Protein AF-A0A1Q3CY26-F1 (afdb_monomer)

pLDDT: mean 83.2, std 15.28, range [34.09, 98.62]

Solvent-accessible surface area (backbone atoms only — not comparable to full-atom values): 11081 Å² total; per-residue (Å²): 113,66,75,59,50,56,53,48,54,54,47,35,72,73,72,44,76,84,86,76,53,67,72,55,52,55,49,49,51,54,51,51,53,48,52,52,51,51,51,51,53,52,49,53,48,53,54,52,50,53,55,50,51,52,51,52,53,51,52,53,51,51,52,50,53,51,50,54,51,51,52,51,51,51,52,52,51,52,52,51,51,51,52,52,51,51,52,53,55,53,59,74,65,53,73,84,61,88,67,80,71,82,68,78,72,77,58,71,63,41,76,60,65,77,40,61,67,61,51,53,51,40,53,50,40,45,52,51,38,36,68,77,67,69,60,54,70,88,48,48,47,64,58,50,42,70,38,29,77,46,36,61,76,58,36,46,48,66,73,46,94,80,84,73,97,61,87,79,58,78,42,53,68,54,46,53,49,51,51,44,50,71,39,65,59,85,85,79,130

Secondary structure (DSSP, 8-state):
-HHHHHHHHHHHHHH-S---SHHHHHHHHHHHHHHHHHHHHHHHHHHHHHHHHHHHHHHHHHHHHHHHHHHHHHHHHHHHHHHHHHHHHHHHTS--------PPPPPPPP---S-HHHHHHHHHHHHHHHHHHT--HHHHHHHHHHT-TT-HHHHHHHH-SSSSSS----SHHHHHHHHHHHHT-----

Radius of gyration: 51.62 Å; Cα contacts (8 Å, |Δi|>4): 87; chains: 1; bounding box: 89×53×14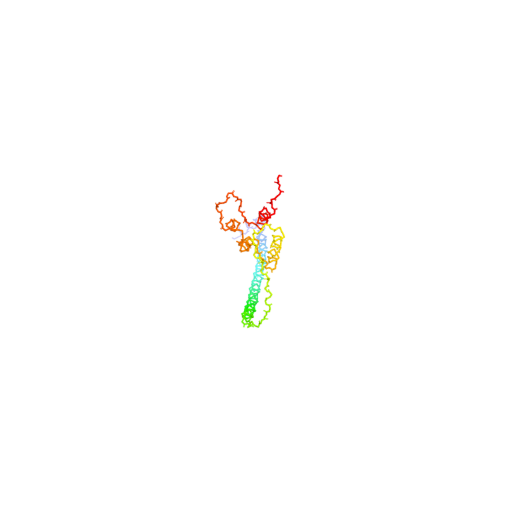5 Å

Nearest PDB structures (foldseek):
  7lgc-assembly2_B  TM=4.647E-01  e=3.992E+00  Homo sapiens
  6xns-assembly2_F  TM=1.842E-01  e=4.242E+00  synthetic construct
  6xns-assembly2_E  TM=2.037E-01  e=6.116E+00  synthetic construct

Sequence (189 aa):
MDAIRERLQRLEGLVGEPQTEEPVESLMVHVNDLVAGVTVIQHCHNELMGKSEERFKQLVADLILINDALRKNIKANEEDISVLKKALHSSSSRTEGPSSKFKVPEPKPFSGKRDAKELENFLWDVESYFKATHVPDTEKVSITSIYLPGVTKLRTRVQDDANSGRPRIETWEVLVKELKDQFLLNNTS

Organism: Cephalotus follicularis (NCBI:txid3775)

Mean predicted aligned error: 17.66 Å

Foldseek 3Di:
DVVVVVVVVVVCVVVPNPPPPVVVVVVVVVVVVVVVVVVVVVVVVVVVVVVVVVVVVVVVVVVVVVVVVVVVVVVVVVVVVVVVVVVVVVVVVPDDPPPVPVDLDQAAAQQLALDPVSLVSRLVSLVVSCVVVVDDFQCSLVVVLVSHPNCVPSNCLQVPPDDDPDDGPRGPVSVSVVSCCSRVDDDDD

Structure (mmCIF, N/CA/C/O backbone):
data_AF-A0A1Q3CY26-F1
#
_entry.id   AF-A0A1Q3CY26-F1
#
loop_
_atom_site.group_PDB
_atom_site.id
_atom_site.type_symbol
_atom_site.label_atom_id
_atom_site.label_alt_id
_atom_site.label_comp_id
_atom_site.label_asym_id
_atom_site.label_entity_id
_atom_site.label_seq_id
_atom_site.pdbx_PDB_ins_code
_atom_site.Cartn_x
_atom_site.Cartn_y
_atom_site.Cartn_z
_atom_site.occupancy
_atom_site.B_iso_or_equiv
_atom_site.auth_seq_id
_atom_site.auth_comp_id
_atom_site.auth_asym_id
_atom_site.auth_atom_id
_atom_site.pdbx_PDB_model_num
ATOM 1 N N . MET A 1 1 ? 53.229 12.035 -86.476 1.00 61.34 1 MET A N 1
ATOM 2 C CA . MET A 1 1 ? 53.282 11.251 -85.221 1.00 61.34 1 MET A CA 1
ATOM 3 C C . MET A 1 1 ? 54.642 11.395 -84.541 1.00 61.34 1 MET A C 1
ATOM 5 O O . MET A 1 1 ? 54.662 11.634 -83.341 1.00 61.34 1 MET A O 1
ATOM 9 N N . ASP A 1 2 ? 55.754 11.378 -85.285 1.00 77.31 2 ASP A N 1
ATOM 10 C CA . ASP A 1 2 ? 57.113 11.429 -84.703 1.00 77.31 2 ASP A CA 1
ATOM 11 C C . ASP A 1 2 ? 57.462 12.748 -84.003 1.00 77.31 2 ASP A C 1
ATOM 13 O O . ASP A 1 2 ? 57.954 12.734 -82.881 1.00 77.31 2 ASP A O 1
ATOM 17 N N . ALA A 1 3 ? 57.086 13.892 -84.582 1.00 81.19 3 ALA A N 1
ATOM 18 C CA . ALA A 1 3 ? 57.322 15.201 -83.959 1.00 81.19 3 ALA A CA 1
ATOM 19 C C . ALA A 1 3 ? 56.560 15.401 -82.633 1.00 81.19 3 ALA A C 1
ATOM 21 O O . ALA A 1 3 ? 56.969 16.190 -81.786 1.00 81.19 3 ALA A O 1
ATOM 22 N N . ILE A 1 4 ? 55.437 14.700 -82.443 1.00 81.38 4 ILE A N 1
ATOM 23 C CA . ILE A 1 4 ? 54.677 14.743 -81.186 1.00 81.38 4 ILE A CA 1
ATOM 24 C C . ILE A 1 4 ? 55.364 13.861 -80.139 1.00 81.38 4 ILE A C 1
ATOM 26 O O . ILE A 1 4 ? 55.488 14.274 -78.990 1.00 81.38 4 ILE A O 1
ATOM 30 N N . ARG A 1 5 ? 55.881 12.696 -80.548 1.00 83.88 5 ARG A N 1
ATOM 31 C CA . ARG A 1 5 ? 56.630 11.777 -79.682 1.00 83.88 5 ARG A CA 1
ATOM 32 C C . ARG A 1 5 ? 57.933 12.395 -79.170 1.00 83.88 5 ARG A C 1
ATOM 34 O O . ARG A 1 5 ? 58.193 12.331 -77.976 1.00 83.88 5 ARG A O 1
ATOM 41 N N . GLU A 1 6 ? 58.700 13.053 -80.037 1.00 88.06 6 GLU A N 1
ATOM 42 C CA . GLU A 1 6 ? 59.932 13.755 -79.637 1.00 88.06 6 GLU A CA 1
ATOM 43 C C . GLU A 1 6 ? 59.663 14.887 -78.641 1.00 88.06 6 GLU A C 1
ATOM 45 O O . GLU A 1 6 ? 60.417 15.091 -77.687 1.00 88.06 6 GLU A O 1
ATOM 50 N N . ARG A 1 7 ? 58.576 15.639 -78.854 1.00 85.44 7 ARG A N 1
ATOM 51 C CA . ARG A 1 7 ? 58.185 16.719 -77.943 1.00 85.44 7 ARG A CA 1
ATOM 52 C C . ARG A 1 7 ? 57.739 16.182 -76.585 1.00 85.44 7 ARG A C 1
ATOM 54 O O . ARG A 1 7 ? 58.059 16.812 -75.583 1.00 85.44 7 ARG A O 1
ATOM 61 N N . LEU A 1 8 ? 57.059 15.035 -76.557 1.00 80.38 8 LEU A N 1
ATOM 62 C CA . LEU A 1 8 ? 56.689 14.327 -75.328 1.00 80.38 8 LEU A CA 1
ATOM 63 C C . LEU A 1 8 ? 57.923 13.841 -74.562 1.00 80.38 8 LEU A C 1
ATOM 65 O O . LEU A 1 8 ? 58.078 14.207 -73.406 1.00 80.38 8 LEU A O 1
ATOM 69 N N . GLN A 1 9 ? 58.865 13.167 -75.223 1.00 82.81 9 GLN A N 1
ATOM 70 C CA . GLN A 1 9 ? 60.099 12.695 -74.581 1.00 82.81 9 GLN A CA 1
ATOM 71 C C . GLN A 1 9 ? 60.965 13.831 -74.016 1.00 82.81 9 GLN A C 1
ATOM 73 O O . GLN A 1 9 ? 61.560 13.695 -72.950 1.00 82.81 9 GLN A O 1
ATOM 78 N 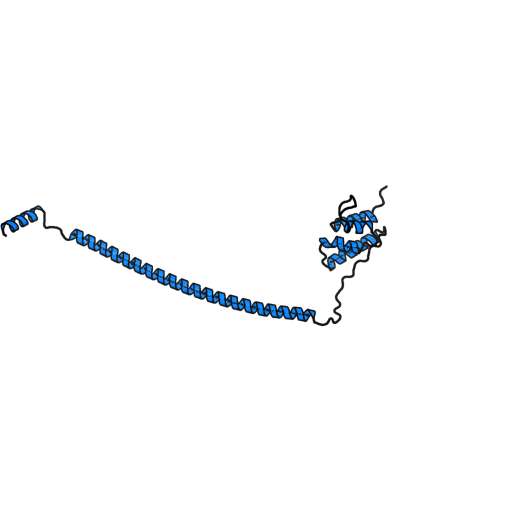N . ARG A 1 10 ? 61.039 14.977 -74.710 1.00 84.44 10 ARG A N 1
ATOM 79 C CA . ARG A 1 10 ? 61.740 16.163 -74.186 1.00 84.44 10 ARG A CA 1
ATOM 80 C C . ARG A 1 10 ? 61.043 16.762 -72.970 1.00 84.44 10 ARG A C 1
ATOM 82 O O . ARG A 1 10 ? 61.726 17.247 -72.074 1.00 84.44 10 ARG A O 1
ATOM 89 N N . LEU A 1 11 ? 59.711 16.758 -72.956 1.00 79.00 11 LEU A N 1
ATOM 90 C CA . LEU A 1 11 ? 58.933 17.225 -71.811 1.00 79.00 11 LEU A CA 1
ATOM 91 C C . LEU A 1 11 ? 59.086 16.278 -70.616 1.00 79.00 11 LEU A C 1
ATOM 93 O O . LEU A 1 11 ? 59.353 16.755 -69.519 1.00 79.00 11 LEU A O 1
ATOM 97 N N . GLU A 1 12 ? 59.016 14.967 -70.831 1.00 81.19 12 GLU A N 1
ATOM 98 C CA . GLU A 1 12 ? 59.221 13.938 -69.800 1.00 81.19 12 GLU A CA 1
ATOM 99 C C . GLU A 1 12 ? 60.647 13.985 -69.222 1.00 81.19 12 GLU A C 1
ATOM 101 O O . GLU A 1 12 ? 60.828 13.884 -68.014 1.00 81.19 12 GLU A O 1
ATOM 106 N N . GLY A 1 13 ? 61.669 14.250 -70.045 1.00 80.38 13 GLY A N 1
ATOM 107 C CA . GLY A 1 13 ? 63.045 14.437 -69.568 1.00 80.38 13 GLY A CA 1
ATOM 108 C C . GLY A 1 13 ? 63.283 15.724 -68.760 1.00 80.38 13 GLY A C 1
ATOM 109 O O . GLY A 1 13 ? 64.231 15.780 -67.981 1.00 80.38 13 GLY A O 1
ATOM 110 N N . LEU A 1 14 ? 62.448 16.757 -68.939 1.00 76.44 14 LEU A N 1
ATOM 111 C CA . LEU A 1 14 ? 62.533 18.037 -68.215 1.00 76.44 14 LEU A CA 1
ATOM 112 C C . LEU A 1 14 ? 61.695 18.055 -66.931 1.00 76.44 14 LEU A C 1
ATOM 114 O O . LEU A 1 14 ? 62.088 18.690 -65.956 1.00 76.44 14 LEU A O 1
ATOM 118 N N . VAL A 1 15 ? 60.529 17.409 -66.957 1.00 74.88 15 VAL A N 1
ATOM 119 C CA . VAL A 1 15 ? 59.532 17.432 -65.873 1.00 74.88 15 VAL A CA 1
ATOM 120 C C . VAL A 1 15 ? 59.617 16.176 -64.994 1.00 74.88 15 VAL A C 1
ATOM 122 O O . VAL A 1 15 ? 59.114 16.183 -63.873 1.00 74.88 15 VAL A O 1
ATOM 125 N N . GLY A 1 16 ? 60.312 15.133 -65.456 1.00 69.69 16 GLY A N 1
ATOM 126 C CA . GLY A 1 16 ? 60.243 13.792 -64.880 1.00 69.69 16 GLY A CA 1
ATOM 127 C C . GLY A 1 16 ? 59.023 13.032 -65.402 1.00 69.69 16 GLY A C 1
ATOM 128 O O . GLY A 1 16 ? 58.087 13.632 -65.941 1.00 69.69 16 GLY A O 1
ATOM 129 N N . GLU A 1 17 ? 59.028 11.702 -65.263 1.00 71.44 17 GLU A N 1
ATOM 130 C CA . GLU A 1 17 ? 57.830 10.912 -65.557 1.00 71.44 17 GLU A CA 1
ATOM 131 C C . GLU A 1 17 ? 56.663 11.388 -64.673 1.00 71.44 17 GLU A C 1
ATOM 133 O O . GLU A 1 17 ? 56.866 11.709 -63.496 1.00 71.44 17 GLU A O 1
ATOM 138 N N . PRO A 1 18 ? 55.442 11.482 -65.223 1.00 64.62 18 PRO A N 1
ATOM 139 C CA . PRO A 1 18 ? 54.295 11.968 -64.475 1.00 64.62 18 PRO A CA 1
ATOM 140 C C . PRO A 1 18 ? 53.988 11.033 -63.293 1.00 64.62 18 PRO A C 1
ATOM 142 O O . PRO A 1 18 ? 53.468 9.933 -63.476 1.00 64.62 18 PRO A O 1
ATOM 145 N N . GLN A 1 19 ? 54.273 11.501 -62.073 1.00 64.94 19 GLN A N 1
ATOM 146 C CA . GLN A 1 19 ? 53.918 10.829 -60.819 1.00 64.94 19 GLN A CA 1
ATOM 147 C C . GLN A 1 19 ? 52.396 10.857 -60.647 1.00 64.94 19 GLN A C 1
ATOM 149 O O . GLN A 1 19 ? 51.825 11.816 -60.128 1.00 64.94 19 GLN A O 1
ATOM 154 N N . THR A 1 20 ? 51.720 9.837 -61.165 1.00 59.66 20 THR A N 1
ATOM 155 C CA . THR A 1 20 ? 50.252 9.775 -61.219 1.00 59.66 20 THR A CA 1
ATOM 156 C C . THR A 1 20 ? 49.639 8.897 -60.128 1.00 59.66 20 THR A C 1
ATOM 158 O O . THR A 1 20 ? 48.431 8.978 -59.913 1.00 59.66 20 THR A O 1
ATOM 161 N N . GLU A 1 21 ? 50.444 8.123 -59.392 1.00 60.69 21 GLU A N 1
ATOM 162 C CA . GLU A 1 21 ? 49.944 7.083 -58.478 1.00 60.69 21 GLU A CA 1
ATOM 163 C C . GLU A 1 21 ? 50.027 7.456 -56.981 1.00 60.69 21 GLU A C 1
ATOM 165 O O . GLU A 1 21 ? 49.095 7.165 -56.236 1.00 60.69 21 GLU A O 1
ATOM 170 N N . GLU A 1 22 ? 51.042 8.204 -56.530 1.00 65.94 22 GLU A N 1
ATOM 171 C CA . GLU A 1 22 ? 51.294 8.469 -55.093 1.00 65.94 22 GLU A CA 1
ATOM 172 C C . GLU A 1 22 ? 50.128 9.160 -54.332 1.00 65.94 22 GLU A C 1
ATOM 174 O O . GLU A 1 22 ? 49.740 8.709 -53.247 1.00 65.94 22 GLU A O 1
ATOM 179 N N . PRO A 1 23 ? 49.499 10.231 -54.866 1.00 73.69 23 PRO A N 1
ATOM 180 C CA . PRO A 1 23 ? 48.373 10.890 -54.194 1.00 73.69 23 PRO A CA 1
ATOM 181 C C . PRO A 1 23 ? 47.100 10.033 -54.189 1.00 73.69 23 PRO A C 1
ATOM 183 O O . PRO A 1 23 ? 46.269 10.151 -53.286 1.00 73.69 23 PRO A O 1
ATOM 186 N N . VAL A 1 24 ? 46.942 9.175 -55.201 1.00 77.75 24 VAL A N 1
ATOM 187 C CA . VAL A 1 24 ? 45.794 8.272 -55.344 1.00 77.75 24 VAL A CA 1
ATOM 188 C C . VAL A 1 24 ? 45.921 7.110 -54.364 1.00 77.75 24 VAL A C 1
ATOM 190 O O . VAL A 1 24 ? 44.946 6.778 -53.691 1.00 77.75 24 VAL A O 1
ATOM 193 N N . GLU A 1 25 ? 47.122 6.552 -54.208 1.00 81.44 25 GLU A N 1
ATOM 194 C CA . GLU A 1 25 ? 47.427 5.530 -53.204 1.00 81.44 25 GLU A CA 1
ATOM 195 C C . GLU A 1 25 ? 47.208 6.054 -51.780 1.00 81.44 25 GLU A C 1
ATOM 197 O O . GLU A 1 25 ? 46.533 5.405 -50.978 1.00 81.44 25 GLU A O 1
ATOM 202 N N . SER A 1 26 ? 47.685 7.266 -51.473 1.00 85.00 26 SER A N 1
ATOM 203 C CA . SER A 1 26 ? 47.456 7.902 -50.168 1.00 85.00 26 SER A CA 1
ATOM 204 C C . SER A 1 26 ? 45.966 8.118 -49.878 1.00 85.00 26 SER A C 1
ATOM 206 O O . SER A 1 26 ? 45.495 7.853 -48.769 1.00 85.00 26 SER A O 1
ATOM 208 N N . LEU A 1 27 ? 45.187 8.559 -50.870 1.00 90.75 27 LEU A N 1
ATOM 209 C CA . LEU A 1 27 ? 43.738 8.698 -50.726 1.00 90.75 27 LEU A CA 1
ATOM 210 C C . LEU A 1 27 ? 43.058 7.340 -50.511 1.00 90.75 27 LEU A C 1
ATOM 212 O O . LEU A 1 27 ? 42.152 7.230 -49.686 1.00 90.75 27 LEU A O 1
ATOM 216 N N . MET A 1 28 ? 43.505 6.302 -51.218 1.00 90.62 28 MET A N 1
ATOM 217 C CA . MET A 1 28 ? 42.970 4.949 -51.089 1.00 90.62 28 MET A CA 1
ATOM 218 C C . MET A 1 28 ? 43.190 4.385 -49.681 1.00 90.62 28 MET A C 1
ATOM 220 O O . MET A 1 28 ? 42.273 3.785 -49.121 1.00 90.62 28 MET A O 1
ATOM 224 N N . VAL A 1 29 ? 44.356 4.635 -49.074 1.00 91.88 29 VAL A N 1
ATOM 225 C CA . VAL A 1 29 ? 44.633 4.275 -47.672 1.00 91.88 29 VAL A CA 1
ATOM 226 C C . VAL A 1 29 ? 43.650 4.970 -46.726 1.00 91.88 29 VAL A C 1
ATOM 228 O O . VAL A 1 29 ? 42.987 4.291 -45.946 1.00 9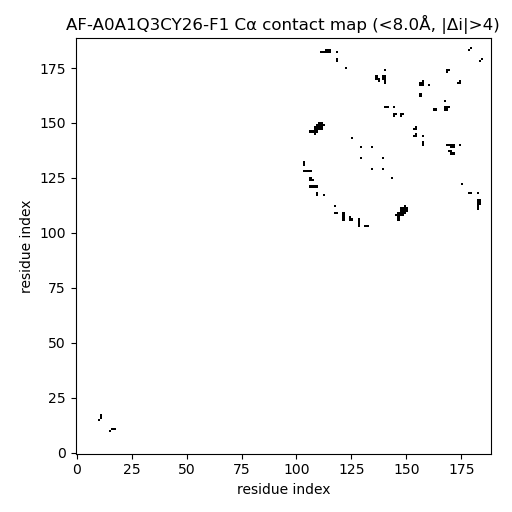1.88 29 VAL A O 1
ATOM 231 N N . HIS A 1 30 ? 43.456 6.287 -46.854 1.00 93.00 30 HIS A N 1
ATOM 232 C CA . HIS A 1 30 ? 42.504 7.019 -46.007 1.00 93.00 30 HIS A CA 1
ATOM 233 C C . HIS A 1 30 ? 41.054 6.538 -46.171 1.00 93.00 30 HIS A C 1
ATOM 235 O O . HIS A 1 30 ? 40.306 6.473 -45.195 1.00 93.00 30 HIS A O 1
ATOM 241 N N . VAL A 1 31 ? 40.636 6.197 -47.394 1.00 94.94 31 VAL A N 1
ATOM 242 C CA . VAL A 1 31 ? 39.301 5.635 -47.650 1.00 94.94 31 VAL A CA 1
ATOM 243 C C . VAL A 1 31 ? 39.157 4.265 -46.990 1.00 94.94 31 VAL A C 1
ATOM 245 O O . VAL A 1 31 ? 38.133 4.005 -46.362 1.00 94.94 31 VAL A O 1
ATOM 248 N N . ASN A 1 32 ? 40.176 3.409 -47.079 1.00 95.38 32 ASN A N 1
ATOM 249 C CA . ASN A 1 32 ? 40.168 2.103 -46.422 1.00 95.38 32 ASN A CA 1
ATOM 250 C C . ASN A 1 32 ? 40.108 2.237 -44.893 1.00 95.38 32 ASN A C 1
ATOM 252 O O . ASN A 1 32 ? 39.311 1.544 -44.257 1.00 95.38 32 ASN A O 1
ATOM 256 N N . ASP A 1 33 ? 40.867 3.168 -44.313 1.00 96.06 33 ASP A N 1
ATOM 257 C CA . ASP A 1 33 ? 40.827 3.467 -42.878 1.00 96.06 33 ASP A CA 1
ATOM 258 C C . ASP A 1 33 ? 39.448 3.983 -42.447 1.00 96.06 33 ASP A C 1
ATOM 260 O O . ASP A 1 33 ? 38.908 3.561 -41.420 1.00 96.06 33 ASP A O 1
ATOM 264 N N . LEU A 1 34 ? 38.826 4.847 -43.256 1.00 97.50 34 LEU A N 1
ATOM 265 C CA . LEU A 1 34 ? 37.470 5.332 -43.007 1.00 97.50 34 LEU A CA 1
ATOM 266 C C . LEU A 1 34 ? 36.446 4.191 -43.062 1.00 97.50 34 LEU A C 1
ATOM 268 O O . LEU A 1 34 ? 35.588 4.096 -42.184 1.00 97.50 34 LEU A O 1
ATOM 272 N N . VAL A 1 35 ? 36.540 3.305 -44.056 1.00 97.38 35 VAL A N 1
ATOM 273 C CA . VAL A 1 35 ? 35.669 2.124 -44.183 1.00 97.38 35 VAL A CA 1
ATOM 274 C C . VAL A 1 35 ? 35.839 1.193 -42.981 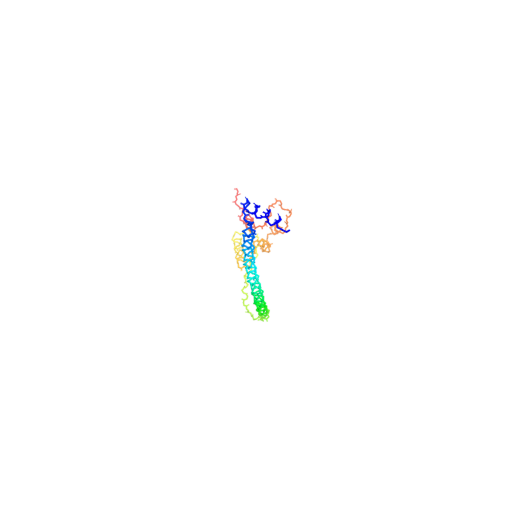1.00 97.38 35 VAL A C 1
ATOM 276 O O . VAL A 1 35 ? 34.843 0.719 -42.425 1.00 97.38 35 VAL A O 1
ATOM 279 N N . ALA A 1 36 ? 37.075 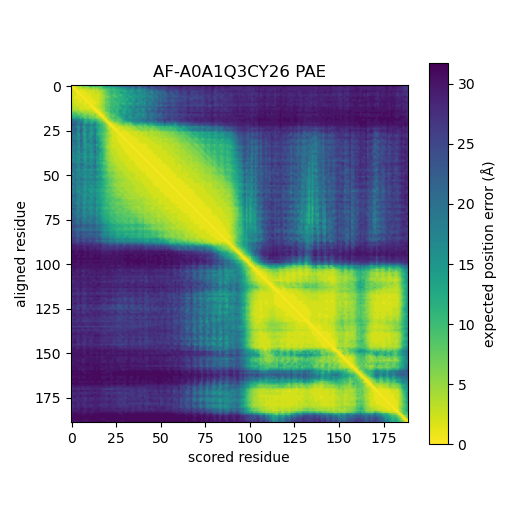0.970 -42.530 1.00 97.31 36 ALA A N 1
ATOM 280 C CA . ALA A 1 36 ? 37.354 0.190 -41.330 1.00 97.31 36 ALA A CA 1
ATOM 281 C C . ALA A 1 36 ? 36.726 0.842 -40.086 1.00 97.31 36 ALA A C 1
ATOM 283 O O . ALA A 1 36 ? 36.023 0.172 -39.326 1.00 97.31 36 ALA A O 1
ATOM 284 N N . GLY A 1 37 ? 36.890 2.159 -39.921 1.00 97.56 37 GLY A N 1
ATOM 285 C CA . GLY A 1 37 ? 36.287 2.923 -38.828 1.00 97.56 37 GLY A CA 1
ATOM 286 C C . GLY A 1 37 ? 34.758 2.845 -38.813 1.00 97.56 37 GLY A C 1
ATOM 287 O O . GLY A 1 37 ? 34.164 2.542 -37.777 1.00 97.56 37 GLY A O 1
ATOM 288 N N . VAL A 1 38 ? 34.109 3.039 -39.965 1.00 98.00 38 VAL A N 1
ATOM 289 C CA . VAL A 1 38 ? 32.646 2.914 -40.108 1.00 98.00 38 VAL A CA 1
ATOM 290 C C . VAL A 1 38 ? 32.177 1.496 -39.781 1.00 98.00 38 VAL A C 1
ATOM 292 O O . VAL A 1 38 ? 31.160 1.330 -39.110 1.00 98.00 38 VAL A O 1
ATOM 295 N N . THR A 1 39 ? 32.932 0.472 -40.183 1.00 97.69 39 THR A N 1
ATOM 296 C CA . THR A 1 39 ? 32.606 -0.930 -39.880 1.00 97.69 39 THR A CA 1
ATOM 297 C C . THR A 1 39 ? 32.636 -1.203 -38.374 1.00 97.69 39 THR A C 1
ATOM 299 O O . THR A 1 39 ? 31.723 -1.840 -37.844 1.00 97.69 39 THR A O 1
ATOM 302 N N . VAL A 1 40 ? 33.638 -0.675 -37.662 1.00 98.12 40 VAL A N 1
ATOM 303 C CA . VAL A 1 40 ? 33.725 -0.785 -36.195 1.00 98.12 40 VAL A CA 1
ATOM 304 C C . VAL A 1 40 ? 32.566 -0.053 -35.522 1.00 98.12 40 VAL A C 1
ATOM 306 O O . VAL A 1 40 ? 31.910 -0.625 -34.652 1.00 98.12 40 VAL A O 1
ATOM 309 N N . ILE A 1 41 ? 32.260 1.176 -35.950 1.00 97.94 41 ILE A N 1
ATOM 310 C CA . ILE A 1 41 ? 31.135 1.952 -35.406 1.00 97.94 41 ILE A CA 1
ATOM 311 C C . ILE A 1 41 ? 29.815 1.205 -35.615 1.00 97.94 41 ILE A C 1
ATOM 313 O O . ILE A 1 41 ? 29.020 1.097 -34.681 1.00 97.94 41 ILE A O 1
ATOM 317 N N . GLN A 1 42 ? 29.595 0.646 -36.806 1.00 98.25 42 GLN A N 1
ATOM 318 C CA . GLN A 1 42 ? 28.396 -0.129 -37.111 1.00 98.25 42 GLN A CA 1
ATOM 319 C C . GLN A 1 42 ? 28.282 -1.371 -36.216 1.00 98.25 42 GLN A C 1
ATOM 321 O O . GLN A 1 42 ? 27.193 -1.683 -35.731 1.00 98.25 42 GLN A O 1
ATOM 326 N N . HIS A 1 43 ? 29.396 -2.062 -35.963 1.00 98.19 43 HIS A N 1
ATOM 327 C CA . HIS A 1 43 ? 29.427 -3.210 -35.061 1.00 98.19 43 HIS A CA 1
ATOM 328 C C . HIS A 1 43 ? 29.097 -2.810 -33.616 1.00 98.19 43 HIS A C 1
ATOM 330 O O . HIS A 1 43 ? 28.191 -3.390 -33.018 1.00 98.19 43 HIS A O 1
ATOM 336 N N . CYS A 1 44 ? 29.757 -1.774 -33.087 1.00 98.12 44 CYS A N 1
ATOM 337 C CA . CYS A 1 44 ? 29.480 -1.232 -31.754 1.00 98.12 44 CYS A CA 1
ATOM 338 C C . CYS A 1 44 ? 28.018 -0.792 -31.606 1.00 98.12 44 CYS A C 1
ATOM 340 O O . CYS A 1 44 ? 27.397 -1.050 -30.575 1.00 98.12 44 CYS A O 1
ATOM 342 N N . HIS A 1 45 ? 27.455 -0.145 -32.630 1.00 97.81 45 HIS A N 1
ATOM 343 C CA . HIS A 1 45 ? 26.056 0.270 -32.639 1.00 97.81 45 HIS A CA 1
ATOM 344 C C . HIS A 1 45 ? 25.117 -0.936 -32.545 1.00 97.81 45 HIS A C 1
ATOM 346 O O . HIS A 1 45 ? 24.238 -0.961 -31.686 1.00 97.81 45 HIS A O 1
ATOM 352 N N . ASN A 1 46 ? 25.333 -1.960 -33.373 1.00 98.19 46 ASN A N 1
ATOM 353 C CA . ASN A 1 46 ? 24.515 -3.170 -33.357 1.00 98.19 46 ASN A CA 1
ATOM 354 C C . ASN A 1 46 ? 24.609 -3.903 -32.009 1.00 98.19 46 ASN A C 1
ATOM 356 O O . ASN A 1 46 ? 23.592 -4.348 -31.477 1.00 98.19 46 ASN A O 1
ATOM 360 N N . GLU A 1 47 ? 25.808 -3.995 -31.429 1.00 98.31 47 GLU A N 1
ATOM 361 C CA . GLU A 1 47 ? 26.016 -4.612 -30.117 1.00 98.31 47 GLU A CA 1
ATOM 362 C C . GLU A 1 47 ? 25.306 -3.829 -29.000 1.00 98.31 47 GLU A C 1
ATOM 364 O O . GLU A 1 47 ? 24.635 -4.425 -28.152 1.00 98.31 47 GLU A O 1
ATOM 369 N N . LEU A 1 48 ? 25.414 -2.495 -29.004 1.00 98.19 48 LEU A N 1
ATOM 370 C CA . LEU A 1 48 ? 24.725 -1.629 -28.047 1.00 98.19 48 LEU A CA 1
ATOM 371 C C . LEU A 1 48 ? 23.207 -1.785 -28.157 1.00 98.19 48 LEU A C 1
ATOM 373 O O . LEU A 1 48 ? 22.539 -1.955 -27.136 1.00 98.19 48 LEU A O 1
ATOM 377 N N . MET A 1 49 ? 22.676 -1.755 -29.382 1.00 97.94 49 MET A N 1
ATOM 378 C CA . MET A 1 49 ? 21.248 -1.925 -29.633 1.00 97.94 49 MET A CA 1
ATOM 379 C C . MET A 1 49 ? 20.770 -3.289 -29.136 1.00 97.94 49 MET A C 1
ATOM 381 O O . MET A 1 49 ? 19.813 -3.334 -28.365 1.00 97.94 49 MET A O 1
ATOM 385 N N . GLY A 1 50 ? 21.492 -4.369 -29.446 1.00 98.25 50 GLY A N 1
ATOM 386 C CA . GLY A 1 50 ? 21.161 -5.711 -28.961 1.00 98.25 50 GLY A CA 1
ATOM 387 C C . GLY A 1 50 ? 21.172 -5.816 -27.433 1.00 98.25 50 GLY A C 1
ATOM 388 O O . GLY A 1 50 ? 20.216 -6.311 -26.836 1.00 98.25 50 GLY A O 1
ATOM 389 N N . LYS A 1 51 ? 22.203 -5.277 -26.766 1.00 98.44 51 LYS A N 1
ATOM 390 C CA . LYS A 1 51 ? 22.261 -5.239 -25.291 1.00 98.44 51 LYS A CA 1
ATOM 391 C C . LYS A 1 51 ? 21.133 -4.404 -24.689 1.00 98.44 51 LYS A C 1
ATOM 393 O O . LYS A 1 51 ? 20.610 -4.761 -23.634 1.00 98.44 51 LYS A O 1
ATOM 398 N N . SER A 1 52 ? 20.778 -3.286 -25.320 1.00 97.56 52 SER A N 1
ATOM 399 C CA . SER A 1 52 ? 19.689 -2.428 -24.849 1.00 97.56 52 SER A CA 1
ATOM 400 C C . SER A 1 52 ? 18.337 -3.130 -24.958 1.00 97.56 52 SER A C 1
ATOM 402 O O . SER A 1 52 ? 17.574 -3.121 -23.995 1.00 97.56 52 SER A O 1
ATOM 404 N N . GLU A 1 53 ? 18.078 -3.811 -26.076 1.00 98.38 53 GLU A N 1
ATOM 405 C CA . GLU A 1 53 ? 16.851 -4.566 -26.309 1.00 98.38 53 GLU A CA 1
ATOM 406 C C . GLU A 1 53 ? 16.701 -5.698 -25.289 1.00 98.38 53 GLU A C 1
ATOM 408 O O . GLU A 1 53 ? 15.636 -5.852 -24.693 1.00 98.38 53 GLU A O 1
ATOM 413 N N . GLU A 1 54 ? 17.780 -6.436 -25.018 1.00 98.44 54 GLU A N 1
ATOM 414 C CA . GLU A 1 54 ? 17.769 -7.513 -24.028 1.00 98.44 54 GLU A CA 1
ATOM 415 C C . GLU A 1 54 ? 17.499 -6.988 -22.612 1.00 98.44 54 GLU A C 1
ATOM 417 O O . GLU A 1 54 ? 16.678 -7.540 -21.880 1.00 98.44 54 GLU A O 1
ATOM 422 N N . ARG A 1 55 ? 18.110 -5.855 -22.234 1.00 98.31 55 ARG A N 1
ATOM 423 C CA . ARG A 1 55 ? 17.819 -5.206 -20.946 1.00 98.31 55 ARG A CA 1
ATOM 424 C C . ARG A 1 55 ? 16.369 -4.747 -20.843 1.00 98.31 55 ARG A C 1
ATOM 426 O O . ARG A 1 55 ? 15.776 -4.889 -19.778 1.00 98.31 55 ARG A O 1
ATOM 433 N N . PHE A 1 56 ? 15.795 -4.211 -21.920 1.00 98.56 56 PHE A N 1
ATOM 434 C CA . PHE A 1 56 ? 14.383 -3.831 -21.935 1.00 98.56 56 PHE A CA 1
ATOM 435 C C . PHE A 1 56 ? 13.467 -5.048 -21.800 1.00 98.56 56 PHE A C 1
ATOM 437 O O . PHE A 1 56 ? 12.520 -4.996 -21.017 1.00 98.56 56 PHE A O 1
ATOM 444 N N . LYS A 1 57 ? 13.765 -6.155 -22.492 1.00 98.56 57 LYS A N 1
ATOM 445 C CA . LYS A 1 57 ? 13.021 -7.416 -22.343 1.00 98.56 57 LYS A CA 1
ATOM 446 C C . LYS A 1 57 ? 13.069 -7.926 -20.906 1.00 98.56 57 LYS A C 1
ATOM 448 O O . LYS A 1 57 ? 12.019 -8.237 -20.346 1.00 98.56 57 LYS A O 1
ATOM 453 N N . GLN A 1 58 ? 14.253 -7.939 -20.293 1.00 98.62 58 GLN A N 1
ATOM 454 C CA . GLN A 1 58 ? 14.412 -8.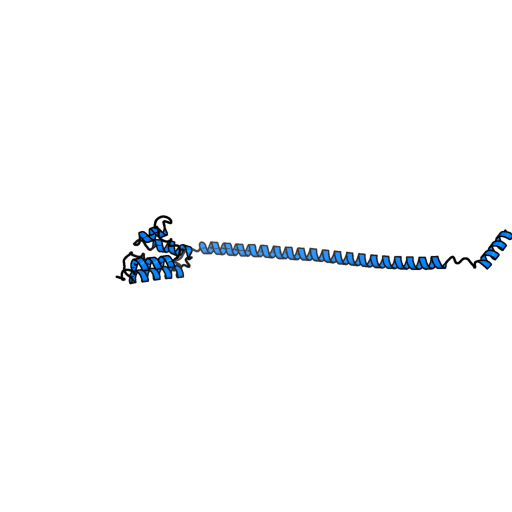353 -18.900 1.00 98.62 58 GLN A CA 1
ATOM 455 C C . GLN A 1 58 ? 13.628 -7.446 -17.945 1.00 98.62 58 GLN A C 1
ATOM 457 O O . GLN A 1 58 ? 12.901 -7.941 -17.091 1.00 98.62 58 GLN A O 1
ATOM 462 N N . LEU A 1 59 ? 13.701 -6.124 -18.126 1.00 98.50 59 LEU A N 1
ATOM 463 C CA . LEU A 1 59 ? 12.979 -5.166 -17.285 1.00 98.50 59 LEU A CA 1
ATOM 464 C C . LEU A 1 59 ? 11.460 -5.356 -17.379 1.00 98.50 59 LEU A C 1
ATOM 466 O O . LEU A 1 59 ? 10.766 -5.297 -16.366 1.00 98.50 59 LEU A O 1
ATOM 470 N N . VAL A 1 60 ? 10.935 -5.614 -18.580 1.00 98.50 60 VAL A N 1
ATOM 471 C CA . VAL A 1 60 ? 9.511 -5.924 -18.769 1.00 98.50 60 VAL A CA 1
ATOM 472 C C . VAL A 1 60 ? 9.138 -7.233 -18.069 1.00 98.50 60 VAL A C 1
ATOM 474 O O . VAL A 1 60 ? 8.111 -7.280 -17.393 1.00 98.50 60 VAL A O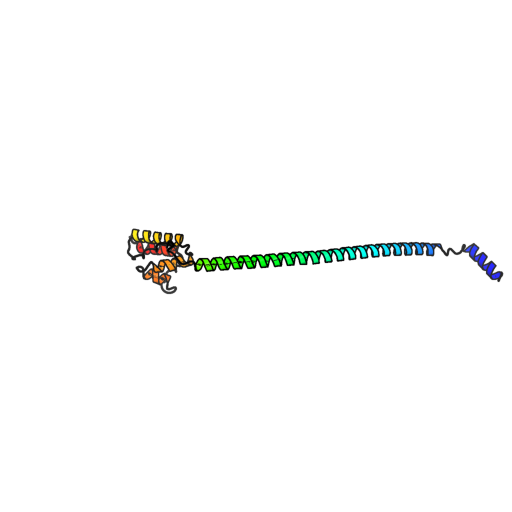 1
ATOM 477 N N . ALA A 1 61 ? 9.966 -8.275 -18.180 1.00 98.50 61 ALA A N 1
ATOM 478 C CA . ALA A 1 61 ? 9.730 -9.547 -17.499 1.00 98.50 61 ALA A CA 1
ATOM 479 C C . ALA A 1 61 ? 9.725 -9.388 -15.967 1.00 98.50 61 ALA A C 1
ATOM 481 O O . ALA A 1 61 ? 8.810 -9.875 -15.301 1.00 98.50 61 ALA A O 1
ATOM 482 N N . ASP A 1 62 ? 10.685 -8.645 -15.416 1.00 98.38 62 ASP A N 1
ATOM 483 C CA . ASP A 1 62 ? 10.776 -8.372 -13.980 1.00 98.38 62 ASP A CA 1
ATOM 484 C C . ASP A 1 62 ? 9.556 -7.584 -13.482 1.00 98.38 62 ASP A C 1
ATOM 486 O O . ASP A 1 62 ? 8.987 -7.908 -12.438 1.00 98.38 62 ASP A O 1
ATOM 490 N N . LEU A 1 63 ? 9.097 -6.585 -14.246 1.00 98.50 63 LEU A N 1
ATOM 491 C CA . LEU A 1 63 ? 7.886 -5.829 -13.917 1.00 98.50 63 LEU A CA 1
ATOM 492 C C . LEU A 1 63 ? 6.639 -6.716 -13.883 1.00 98.50 63 LEU A C 1
ATOM 494 O O . LEU A 1 63 ? 5.810 -6.553 -12.985 1.00 98.50 63 LEU A O 1
ATOM 498 N N . ILE A 1 64 ? 6.507 -7.659 -14.820 1.00 98.50 64 ILE A N 1
ATOM 499 C CA . ILE A 1 64 ? 5.403 -8.627 -14.826 1.00 98.50 64 ILE A CA 1
ATOM 500 C C . ILE A 1 64 ? 5.463 -9.500 -13.568 1.00 98.50 64 ILE A C 1
ATOM 502 O O . ILE A 1 64 ? 4.460 -9.624 -12.864 1.00 98.50 64 ILE A O 1
ATOM 506 N N . LEU A 1 65 ? 6.641 -10.033 -13.227 1.00 98.50 65 LEU A N 1
ATOM 507 C CA . LEU A 1 65 ? 6.823 -10.860 -12.030 1.00 98.50 65 LEU A CA 1
ATOM 508 C C . LEU A 1 65 ? 6.480 -10.105 -10.741 1.00 98.50 65 LEU A C 1
ATOM 510 O O . LEU A 1 65 ? 5.789 -10.642 -9.870 1.00 98.50 65 LEU A O 1
ATOM 514 N N . ILE A 1 66 ? 6.930 -8.854 -10.619 1.00 98.38 66 ILE A N 1
ATOM 515 C CA . ILE A 1 66 ? 6.624 -8.001 -9.466 1.00 98.38 66 ILE A CA 1
ATOM 516 C C . ILE A 1 66 ? 5.122 -7.719 -9.396 1.00 98.38 66 ILE A C 1
ATOM 518 O O . ILE A 1 66 ? 4.534 -7.812 -8.317 1.00 98.38 66 ILE A O 1
ATOM 522 N N . ASN A 1 67 ? 4.481 -7.407 -10.526 1.00 98.44 67 ASN A N 1
ATOM 523 C CA . ASN A 1 67 ? 3.044 -7.149 -10.570 1.00 98.44 67 ASN A CA 1
ATOM 524 C C . ASN A 1 67 ? 2.234 -8.374 -10.117 1.00 98.44 67 ASN A C 1
ATOM 526 O O . ASN A 1 67 ? 1.348 -8.248 -9.270 1.00 98.44 67 ASN A O 1
ATOM 530 N N . ASP A 1 68 ? 2.593 -9.564 -10.599 1.00 98.44 68 ASP A N 1
ATOM 531 C CA . ASP A 1 68 ? 1.947 -10.816 -10.209 1.00 98.44 68 ASP A CA 1
ATOM 532 C C . ASP A 1 68 ? 2.130 -11.126 -8.720 1.00 98.44 68 ASP A C 1
ATOM 534 O O . ASP A 1 68 ? 1.185 -11.557 -8.049 1.00 98.44 68 ASP A O 1
ATOM 538 N N . ALA A 1 69 ? 3.329 -10.896 -8.178 1.00 98.44 69 ALA A N 1
ATOM 539 C CA . ALA A 1 69 ? 3.602 -11.072 -6.755 1.00 98.44 69 ALA A CA 1
ATOM 540 C C . ALA A 1 69 ? 2.769 -10.106 -5.898 1.00 98.44 69 ALA A C 1
ATOM 542 O O . ALA A 1 69 ? 2.120 -10.529 -4.939 1.00 98.44 69 ALA A O 1
ATOM 543 N N . LEU A 1 70 ? 2.716 -8.825 -6.278 1.00 98.44 70 LEU A N 1
ATOM 544 C CA . LEU A 1 70 ? 1.883 -7.825 -5.609 1.00 98.44 70 LEU A CA 1
ATOM 545 C C . LEU A 1 70 ? 0.403 -8.210 -5.656 1.00 98.44 70 LEU A C 1
ATOM 547 O O . LEU A 1 70 ? -0.278 -8.160 -4.632 1.00 98.44 70 LEU A O 1
ATOM 551 N N . ARG A 1 71 ? -0.089 -8.664 -6.813 1.00 98.50 71 ARG A N 1
ATOM 552 C CA . ARG A 1 71 ? -1.477 -9.108 -6.982 1.00 98.50 71 ARG A CA 1
ATOM 553 C C . ARG A 1 71 ? -1.822 -10.289 -6.074 1.00 98.50 71 ARG A C 1
ATOM 555 O O . ARG A 1 71 ? -2.903 -10.308 -5.487 1.00 98.50 71 ARG A O 1
ATOM 562 N N . LYS A 1 72 ? -0.914 -11.261 -5.935 1.00 98.44 72 LYS A N 1
ATOM 563 C CA . LYS A 1 72 ? -1.081 -12.401 -5.016 1.00 98.44 72 LYS A CA 1
ATOM 564 C C . LYS A 1 72 ? -1.140 -11.947 -3.559 1.00 98.44 72 LYS A C 1
ATOM 566 O O . LYS A 1 72 ? -2.038 -12.374 -2.840 1.00 98.44 72 LYS A O 1
ATOM 571 N N . ASN A 1 73 ? -0.242 -11.052 -3.150 1.00 98.19 73 ASN A N 1
ATOM 572 C CA . ASN A 1 73 ? -0.204 -10.532 -1.781 1.00 98.19 73 ASN A CA 1
ATOM 573 C C . ASN A 1 73 ? -1.467 -9.738 -1.428 1.00 98.19 73 ASN A C 1
ATOM 575 O O . ASN A 1 73 ? -2.014 -9.915 -0.345 1.00 98.19 73 ASN A O 1
ATOM 579 N N . ILE A 1 74 ? -1.966 -8.904 -2.349 1.00 98.44 74 ILE A N 1
ATOM 580 C CA . ILE A 1 74 ? -3.227 -8.172 -2.154 1.00 98.44 74 ILE A CA 1
ATOM 581 C C . ILE A 1 74 ? -4.373 -9.154 -1.907 1.00 98.44 74 ILE A C 1
ATOM 583 O O . ILE A 1 74 ? -5.115 -8.991 -0.944 1.00 98.44 74 ILE A O 1
ATOM 587 N N . LYS A 1 75 ? -4.477 -10.205 -2.725 1.00 98.12 75 LYS A N 1
ATOM 588 C CA . LYS A 1 75 ? -5.538 -11.203 -2.586 1.00 98.12 75 LYS A CA 1
ATOM 589 C C . LYS A 1 75 ? -5.461 -11.960 -1.253 1.00 98.12 75 LYS A C 1
ATOM 591 O O . LYS A 1 75 ? -6.485 -12.146 -0.606 1.00 98.12 75 LYS A O 1
ATOM 596 N N . ALA A 1 76 ? -4.260 -12.346 -0.820 1.00 98.00 76 ALA A N 1
ATOM 597 C CA . ALA A 1 76 ? -4.060 -12.982 0.483 1.00 98.00 76 ALA A CA 1
ATOM 598 C C . ALA A 1 76 ? -4.478 -12.052 1.637 1.00 98.00 76 ALA A C 1
ATOM 600 O O . ALA A 1 76 ? -5.220 -12.455 2.528 1.00 98.00 76 ALA A O 1
ATOM 601 N N . ASN A 1 77 ? -4.094 -10.775 1.572 1.00 97.88 77 ASN A N 1
ATOM 602 C CA . ASN A 1 77 ? -4.487 -9.790 2.578 1.00 97.88 77 ASN A CA 1
ATOM 603 C C . ASN A 1 77 ? -6.009 -9.563 2.607 1.00 97.88 77 ASN A C 1
ATOM 605 O O . ASN A 1 77 ? -6.586 -9.401 3.680 1.00 97.88 77 ASN A O 1
ATOM 609 N N . GLU A 1 78 ? -6.678 -9.549 1.451 1.00 98.06 78 GLU A N 1
ATOM 610 C CA . GLU A 1 78 ? -8.143 -9.461 1.375 1.00 98.06 78 GLU A CA 1
ATOM 611 C C . GLU A 1 78 ? -8.825 -10.663 2.050 1.00 98.06 78 GLU A C 1
ATOM 613 O O . GLU A 1 78 ? -9.828 -10.496 2.756 1.00 98.06 78 GLU A O 1
ATOM 618 N N . GLU A 1 79 ? -8.274 -11.867 1.872 1.00 97.12 79 GLU A N 1
ATOM 619 C CA . GLU A 1 79 ? -8.741 -13.089 2.534 1.00 97.12 79 GLU A CA 1
ATOM 620 C C . GLU A 1 79 ? -8.564 -12.997 4.060 1.00 97.12 79 GLU A C 1
ATOM 622 O O . GLU A 1 79 ? -9.533 -13.211 4.799 1.00 97.12 79 GLU A O 1
ATOM 627 N N . ASP A 1 80 ? -7.391 -12.572 4.535 1.00 96.88 80 ASP A N 1
ATOM 628 C CA . ASP A 1 80 ? -7.103 -12.380 5.963 1.00 96.88 80 ASP A CA 1
ATOM 629 C C . ASP A 1 80 ? -8.026 -11.333 6.603 1.00 96.88 80 ASP A C 1
ATOM 631 O O . ASP A 1 80 ? -8.620 -11.566 7.662 1.00 96.88 80 ASP A O 1
ATOM 635 N N . ILE A 1 81 ? -8.232 -10.192 5.936 1.00 96.88 81 ILE A N 1
ATOM 636 C CA . ILE A 1 81 ? -9.153 -9.143 6.393 1.00 96.88 81 ILE A CA 1
ATOM 637 C C . ILE A 1 81 ? -10.586 -9.683 6.479 1.00 96.88 81 ILE A C 1
ATOM 639 O O . ILE A 1 81 ? -11.309 -9.374 7.430 1.00 96.88 81 ILE A O 1
ATOM 643 N N . SER A 1 82 ? -11.014 -10.516 5.526 1.00 96.12 82 SER A N 1
ATOM 644 C CA . SER A 1 82 ? -12.338 -11.148 5.546 1.00 96.12 82 SER A CA 1
ATOM 645 C C . SER A 1 82 ? -12.508 -12.091 6.743 1.00 96.12 82 SER A C 1
ATOM 647 O O . SER A 1 82 ? -13.549 -12.065 7.413 1.00 96.12 82 SER A O 1
ATOM 649 N N . VAL A 1 83 ? -11.479 -12.881 7.066 1.00 95.69 83 VAL A N 1
ATOM 650 C CA . VAL A 1 83 ? -11.465 -13.760 8.248 1.00 95.69 83 VAL A CA 1
ATOM 651 C C . VAL A 1 83 ? -11.532 -12.943 9.536 1.00 95.69 83 VAL A C 1
ATOM 653 O O . VAL A 1 83 ? -12.401 -13.200 10.374 1.00 95.69 83 VAL A O 1
ATOM 656 N N . LEU A 1 84 ? -10.687 -11.918 9.675 1.00 93.69 84 LEU A N 1
ATOM 657 C CA . LEU A 1 84 ? -10.681 -11.030 10.841 1.00 93.69 84 LEU A CA 1
ATOM 658 C C . LEU A 1 84 ? -12.028 -10.329 11.022 1.00 93.69 84 LEU A C 1
ATOM 660 O O . LEU A 1 84 ? -12.565 -10.279 12.130 1.00 93.69 84 LEU A O 1
ATOM 664 N N . LYS A 1 85 ? -12.631 -9.860 9.925 1.00 94.19 85 LYS A N 1
ATOM 665 C CA . LYS A 1 85 ? -13.962 -9.257 9.948 1.00 94.19 85 LYS A CA 1
ATOM 666 C C . LYS A 1 85 ? -14.997 -10.257 10.469 1.00 94.19 85 LYS A C 1
ATOM 668 O O . LYS A 1 85 ? -15.752 -9.914 11.374 1.00 94.19 85 LYS A O 1
ATOM 673 N N . LYS A 1 86 ? -15.026 -11.502 9.984 1.00 93.06 86 LYS A N 1
ATOM 674 C CA . LYS A 1 86 ? -15.956 -12.537 10.489 1.00 93.06 86 LYS A CA 1
ATOM 675 C C . LYS A 1 86 ? -15.725 -12.869 11.968 1.00 93.06 86 LYS A C 1
ATOM 677 O O . LYS A 1 86 ? -16.690 -12.999 12.725 1.00 93.06 86 LYS A O 1
ATOM 682 N N . ALA A 1 87 ? -14.469 -12.974 12.398 1.00 90.31 87 ALA A N 1
ATOM 683 C CA . ALA A 1 87 ? -14.115 -13.213 13.796 1.00 90.31 87 ALA A CA 1
ATOM 684 C C . ALA A 1 87 ? -14.623 -12.083 14.710 1.00 90.31 87 ALA A C 1
ATOM 686 O O . ALA A 1 87 ? -15.232 -12.348 15.746 1.00 90.31 87 ALA A O 1
ATOM 687 N N . LEU A 1 88 ? -14.474 -10.827 14.282 1.00 87.38 88 LEU A N 1
ATOM 688 C CA . LEU A 1 88 ? -14.968 -9.668 15.021 1.00 87.38 88 LEU A CA 1
ATOM 689 C C . LEU A 1 88 ? -16.498 -9.695 15.171 1.00 87.38 88 LEU A C 1
ATOM 691 O O . LEU A 1 88 ? -17.010 -9.589 16.284 1.00 87.38 88 LEU A O 1
ATOM 695 N N . HIS A 1 89 ? -17.239 -9.924 14.083 1.00 83.75 89 HIS A N 1
ATOM 696 C CA . HIS A 1 89 ? -18.708 -9.970 14.138 1.00 83.75 89 HIS A CA 1
ATOM 697 C C . HIS A 1 89 ? -19.221 -11.162 14.968 1.00 83.75 89 HIS A C 1
ATOM 699 O O . HIS A 1 89 ? -20.157 -11.005 15.747 1.00 83.75 89 HIS A O 1
ATOM 705 N N . SER A 1 90 ? -18.575 -12.330 14.875 1.00 73.31 90 SER A N 1
ATOM 706 C CA . SER A 1 90 ? -18.928 -13.508 15.690 1.00 73.31 90 SER A CA 1
ATOM 707 C C . SER A 1 90 ? -18.555 -13.372 17.173 1.00 73.31 90 SER A C 1
ATOM 709 O O . SER A 1 90 ? -19.166 -14.016 18.026 1.00 73.31 90 SER A O 1
ATOM 711 N N . SER A 1 91 ? -17.579 -12.526 17.518 1.00 59.19 91 SER A N 1
ATOM 712 C CA . SER A 1 91 ? -17.285 -12.178 18.914 1.00 59.19 91 SER A CA 1
ATOM 713 C C . SER A 1 91 ? -18.361 -11.273 19.523 1.00 59.19 91 SER A C 1
ATOM 715 O O . SER A 1 91 ? -18.698 -11.442 20.690 1.00 59.19 91 SER A O 1
ATOM 717 N N . SER A 1 92 ? -18.976 -10.399 18.718 1.00 57.75 92 SER A N 1
ATOM 718 C CA . SER A 1 92 ? -20.079 -9.538 19.160 1.00 57.75 92 SER A CA 1
ATOM 719 C C . SER A 1 92 ? -21.418 -10.276 19.275 1.00 57.75 92 SER A C 1
ATOM 721 O O . SER A 1 92 ? -22.313 -9.790 19.961 1.00 57.75 92 SER A O 1
ATOM 723 N N . SER A 1 93 ? -21.574 -11.429 18.612 1.00 54.59 93 SER A N 1
ATOM 724 C CA . SER A 1 93 ? -22.784 -12.262 18.674 1.00 54.59 93 SER A CA 1
ATOM 725 C C . SER A 1 93 ? -22.649 -13.481 19.590 1.00 54.59 93 SER A C 1
ATOM 727 O O . SER A 1 93 ? -23.589 -14.272 19.691 1.00 54.59 93 SER A O 1
ATOM 729 N N . ARG A 1 94 ? -21.495 -13.678 20.245 1.00 49.19 94 ARG A N 1
ATOM 730 C CA . ARG A 1 94 ? -21.368 -14.671 21.313 1.00 49.19 94 ARG A CA 1
ATOM 731 C C . ARG A 1 94 ? -22.145 -14.132 22.505 1.00 49.19 94 ARG A C 1
ATOM 733 O O . ARG A 1 94 ? -21.648 -13.292 23.245 1.00 49.19 94 ARG A O 1
ATOM 740 N N . THR A 1 95 ? -23.391 -14.595 22.598 1.00 47.09 95 THR A N 1
ATOM 741 C CA . THR A 1 95 ? -24.279 -14.541 23.759 1.00 47.09 95 THR A CA 1
ATOM 742 C C . THR A 1 95 ? -23.504 -14.251 25.030 1.00 47.09 95 THR A C 1
ATOM 744 O O . THR A 1 95 ? -22.693 -15.069 25.470 1.00 47.09 95 THR A O 1
ATOM 747 N N . GLU A 1 96 ? -23.783 -13.076 25.583 1.00 47.19 96 GLU A N 1
ATOM 748 C CA . GLU A 1 96 ? -23.474 -12.689 26.945 1.00 47.19 96 GLU A CA 1
ATOM 749 C C . GLU A 1 96 ? -24.037 -13.754 27.903 1.00 47.19 96 GLU A C 1
ATOM 751 O O . GLU A 1 96 ? -25.114 -13.619 28.471 1.00 47.19 96 GLU A O 1
ATOM 756 N N . GLY A 1 97 ? -23.292 -14.840 28.117 1.00 49.84 97 GLY A N 1
ATOM 757 C CA . GLY A 1 97 ? -23.180 -15.361 29.473 1.00 49.84 97 GLY A CA 1
ATOM 758 C C . GLY A 1 97 ? -22.631 -14.227 30.344 1.00 49.84 97 GLY A C 1
ATOM 759 O O . GLY A 1 97 ? -21.965 -13.344 29.793 1.00 49.84 97 GLY A O 1
ATOM 760 N N . PRO A 1 98 ? -22.910 -14.197 31.658 1.00 45.72 98 PRO A N 1
ATOM 761 C CA . PRO A 1 98 ? -22.508 -13.103 32.531 1.00 45.72 98 PRO A CA 1
ATOM 762 C C . PRO A 1 98 ? -20.981 -13.096 32.660 1.00 45.72 98 PRO A C 1
ATOM 764 O O . PRO A 1 98 ? -20.406 -13.544 33.648 1.00 45.72 98 PRO A O 1
ATOM 767 N N . SER A 1 99 ? -20.301 -12.587 31.635 1.00 50.12 99 SER A N 1
ATOM 768 C CA . SER A 1 99 ? -18.982 -12.030 31.782 1.00 50.12 99 SER A CA 1
ATOM 769 C C . SER A 1 99 ? -19.200 -10.896 32.761 1.00 50.12 99 SER A C 1
ATOM 771 O O . SER A 1 99 ? -19.985 -9.974 32.528 1.00 50.12 99 SER A O 1
ATOM 773 N N . SER A 1 100 ? -18.595 -11.044 33.931 1.00 54.81 100 SER A N 1
ATOM 774 C CA . SER A 1 100 ? -18.440 -9.971 34.890 1.00 54.81 100 SER A CA 1
ATOM 775 C C . SER A 1 100 ? -17.693 -8.850 34.170 1.00 54.81 100 SER A C 1
ATOM 777 O O . SER A 1 100 ? -16.469 -8.767 34.245 1.00 54.81 100 SER A O 1
ATOM 779 N N . LYS A 1 101 ? -18.418 -8.025 33.402 1.00 59.22 101 LYS A N 1
ATOM 780 C CA . LYS A 1 101 ? -17.944 -6.744 32.901 1.00 59.22 101 LYS A CA 1
ATOM 781 C C . LYS A 1 101 ? -17.616 -5.988 34.171 1.00 59.22 101 LYS A C 1
ATOM 783 O O . LYS A 1 101 ? -18.527 -5.551 34.871 1.00 59.22 101 LYS A O 1
ATOM 788 N N . PHE A 1 102 ? -16.335 -5.965 34.525 1.00 59.81 102 PHE A N 1
ATOM 789 C CA . PHE A 1 102 ? -15.823 -5.172 35.623 1.00 59.81 102 PHE A CA 1
ATOM 790 C C . PHE A 1 102 ? -16.200 -3.727 35.303 1.00 59.81 102 PHE A C 1
ATOM 792 O O . PHE A 1 102 ? -15.562 -3.066 34.487 1.00 59.81 102 PHE A O 1
ATOM 799 N N . LYS A 1 103 ? -17.338 -3.285 35.836 1.00 77.69 103 LYS A N 1
ATOM 800 C CA . LYS A 1 103 ? -17.775 -1.905 35.732 1.00 77.69 103 LYS A CA 1
ATOM 801 C C . LYS A 1 103 ? -16.991 -1.165 36.792 1.00 77.69 103 LYS A C 1
ATOM 803 O O . LYS A 1 103 ? -17.101 -1.493 37.973 1.00 77.69 103 LYS A O 1
ATOM 808 N N . VAL A 1 104 ? -16.185 -0.208 36.354 1.00 81.38 104 VAL A N 1
ATOM 809 C CA . VAL A 1 104 ? -15.552 0.739 37.265 1.00 81.38 104 VAL A CA 1
ATOM 810 C C . VAL A 1 104 ? -16.677 1.390 38.080 1.00 81.38 104 VAL A C 1
ATOM 812 O O . VAL A 1 104 ? -17.628 1.889 37.473 1.00 81.38 104 VAL A O 1
ATOM 815 N N . PRO A 1 105 ? -16.630 1.339 39.422 1.00 85.31 105 PRO A N 1
ATOM 816 C CA . PRO A 1 105 ? -17.621 2.009 40.250 1.00 85.31 105 PRO A CA 1
ATOM 817 C C . PRO A 1 105 ? -17.662 3.507 39.931 1.00 85.31 105 PRO A C 1
ATOM 819 O O . PRO A 1 105 ? -16.618 4.156 39.868 1.00 85.31 105 PRO A O 1
ATOM 822 N N . GLU A 1 106 ? -18.859 4.049 39.717 1.00 89.44 106 GLU A N 1
ATOM 823 C CA . GLU A 1 106 ? -19.045 5.482 39.479 1.00 89.44 106 GLU A CA 1
ATOM 824 C C . GLU A 1 106 ? -18.755 6.291 40.761 1.00 89.44 106 GLU A C 1
ATOM 826 O O . GLU A 1 106 ? -19.060 5.818 41.865 1.00 89.44 106 GLU A O 1
ATOM 831 N N . PRO A 1 107 ? -18.193 7.511 40.648 1.00 90.12 107 PRO A N 1
ATOM 832 C CA . PRO A 1 107 ? -17.977 8.390 41.791 1.00 90.12 107 PRO A CA 1
ATOM 833 C C . PRO A 1 107 ? -19.283 8.752 42.498 1.00 90.12 107 PRO A C 1
ATOM 835 O O . PRO A 1 107 ? -20.336 8.924 41.879 1.00 90.12 107 PRO A O 1
ATOM 838 N N . LYS A 1 108 ? -19.215 8.941 43.817 1.00 89.19 108 LYS A N 1
ATOM 839 C CA . LYS A 1 108 ? -20.365 9.433 44.580 1.00 89.19 108 LYS A CA 1
ATOM 840 C C . LYS A 1 108 ? -20.610 10.915 44.270 1.00 89.19 108 LYS A C 1
ATOM 842 O O . LYS A 1 108 ? -19.652 11.684 44.249 1.00 89.19 108 LYS A O 1
ATOM 847 N N . PRO A 1 109 ? -21.869 11.354 44.089 1.00 88.75 109 PRO A N 1
ATOM 848 C CA . PRO A 1 109 ? -22.167 12.773 43.932 1.00 88.75 109 PRO A CA 1
ATOM 849 C C . PRO A 1 109 ? -21.763 13.576 45.174 1.00 88.75 109 PRO A C 1
ATOM 851 O O . PRO A 1 109 ? -22.069 13.180 46.300 1.00 88.75 109 PRO A O 1
ATOM 854 N N . PHE A 1 110 ? -21.122 14.724 44.969 1.00 88.25 110 PHE A N 1
ATOM 855 C CA . PHE A 1 110 ? -20.739 15.628 46.049 1.00 88.25 110 PHE A CA 1
ATOM 856 C C . PHE A 1 110 ? -21.971 16.346 46.613 1.00 88.25 110 PHE A C 1
ATOM 858 O O . PHE A 1 110 ? -22.745 16.955 45.862 1.00 88.25 110 PHE A O 1
ATOM 865 N N . SER A 1 111 ? -22.155 16.313 47.938 1.00 83.06 111 SER A N 1
ATOM 866 C CA . SER A 1 111 ? -23.354 16.886 48.565 1.00 83.06 111 SER A CA 1
ATOM 867 C C . SER A 1 111 ? -23.336 18.415 48.661 1.00 83.06 111 SER A C 1
ATOM 869 O O . SER A 1 111 ? -24.360 19.019 48.978 1.00 83.06 111 SER A O 1
ATOM 871 N N . GLY A 1 112 ? -22.196 19.057 48.375 1.00 81.12 112 GLY A N 1
ATOM 872 C CA . GLY A 1 112 ? -22.046 20.511 48.472 1.00 81.12 112 GLY A CA 1
ATOM 873 C C . GLY A 1 112 ? -21.927 21.024 49.910 1.00 81.12 112 GLY A C 1
ATOM 874 O O . GLY A 1 112 ? -22.082 22.221 50.151 1.00 81.12 112 GLY A O 1
ATOM 875 N N . LYS A 1 113 ? -21.674 20.149 50.890 1.00 83.81 113 LYS A N 1
ATOM 876 C CA . LYS A 1 113 ? -21.380 20.563 52.266 1.00 83.81 113 LYS A CA 1
ATOM 877 C C . LYS A 1 113 ? -19.957 21.106 52.371 1.00 83.81 113 LYS A C 1
ATOM 879 O O . LYS A 1 113 ? -19.045 20.664 51.680 1.00 83.81 113 LYS A O 1
ATOM 884 N N . ARG A 1 114 ? -19.757 22.060 53.284 1.00 82.69 114 ARG A N 1
ATOM 885 C CA . ARG A 1 114 ? -18.428 22.564 53.668 1.00 82.69 114 ARG A CA 1
ATOM 886 C C . ARG A 1 114 ? -17.745 21.585 54.621 1.00 82.69 114 ARG A C 1
ATOM 888 O O . ARG A 1 114 ? -17.598 21.866 55.806 1.00 82.69 114 ARG A O 1
ATOM 895 N N . ASP A 1 115 ? -17.393 20.422 54.092 1.00 84.81 115 ASP A N 1
ATOM 896 C CA . ASP A 1 115 ? -16.630 19.391 54.785 1.00 84.81 115 ASP A CA 1
ATOM 897 C C . ASP A 1 115 ? -15.389 19.061 53.952 1.00 84.81 115 ASP A C 1
ATOM 899 O O . ASP A 1 115 ? -15.483 18.557 52.829 1.00 84.81 115 ASP A O 1
ATOM 903 N N . ALA A 1 116 ? -14.217 19.364 54.513 1.00 86.31 116 ALA A N 1
ATOM 904 C CA . ALA A 1 116 ? -12.940 19.133 53.855 1.00 86.31 116 ALA A CA 1
ATOM 905 C C . ALA A 1 116 ? -12.723 17.657 53.512 1.00 86.31 116 ALA A C 1
ATOM 907 O O . ALA A 1 116 ? -12.241 17.333 52.429 1.00 86.31 116 ALA A O 1
ATOM 908 N N . LYS A 1 117 ? -13.146 16.761 54.407 1.00 88.06 117 LYS A N 1
ATOM 909 C CA . LYS A 1 117 ? -12.984 15.322 54.235 1.00 88.06 117 LYS A CA 1
ATOM 910 C C . LYS A 1 117 ? -13.906 14.792 53.143 1.00 88.06 117 LYS A C 1
ATOM 912 O O . LYS A 1 117 ? -13.509 13.926 52.369 1.00 88.06 117 LYS A O 1
ATOM 917 N N . GLU A 1 118 ? -15.135 15.300 53.069 1.00 88.56 118 GLU A N 1
ATOM 918 C CA . GLU A 1 118 ? -16.065 14.936 51.996 1.00 88.56 118 GLU A CA 1
ATOM 919 C C . GLU A 1 118 ? -15.540 15.392 50.629 1.00 88.56 118 GLU A C 1
ATOM 921 O O . GLU A 1 118 ? -15.578 14.620 49.670 1.00 88.56 118 GLU A O 1
ATOM 926 N N . LEU A 1 119 ? -15.001 16.613 50.552 1.00 89.06 119 LEU A N 1
ATOM 927 C CA . LEU A 1 119 ? -14.435 17.150 49.319 1.00 89.06 119 LEU A CA 1
ATOM 928 C C . LEU A 1 119 ? -13.211 16.355 48.848 1.00 89.06 119 LEU A C 1
ATOM 930 O O . LEU A 1 119 ? -13.106 16.034 47.666 1.00 89.06 119 LEU A O 1
ATOM 934 N N . GLU A 1 120 ? -12.284 16.037 49.752 1.00 90.06 120 GLU A N 1
ATOM 935 C CA . GLU A 1 120 ? -11.089 15.259 49.412 1.00 90.06 120 GLU A CA 1
ATOM 936 C C . GLU A 1 120 ? -11.443 13.853 48.920 1.00 90.06 120 GLU A C 1
ATOM 938 O O . GLU A 1 120 ? -10.916 13.419 47.895 1.00 90.06 120 GLU A O 1
ATOM 943 N N . ASN A 1 121 ? -12.385 13.176 49.587 1.00 91.12 121 ASN A N 1
ATOM 944 C CA . ASN A 1 121 ? -12.863 11.861 49.153 1.00 91.12 121 ASN A CA 1
ATOM 945 C C . ASN A 1 121 ? -13.509 11.925 47.764 1.00 91.12 121 ASN A C 1
ATOM 947 O O . ASN A 1 121 ? -13.228 11.084 46.916 1.00 91.12 121 ASN A O 1
ATOM 951 N N . PHE A 1 122 ? -14.332 12.945 47.510 1.00 91.81 122 PHE A N 1
ATOM 952 C CA . PHE A 1 122 ? -14.959 13.145 46.206 1.00 91.81 122 PHE A CA 1
ATOM 953 C C . PHE A 1 122 ? -13.926 13.329 45.086 1.00 91.81 122 PHE A C 1
ATOM 955 O O . PHE A 1 122 ? -14.004 12.665 44.053 1.00 91.81 122 PHE A O 1
ATOM 962 N N . LEU A 1 123 ? -12.941 14.210 45.292 1.00 92.38 123 LEU A N 1
ATOM 963 C CA . LEU A 1 123 ? -11.890 14.454 44.303 1.00 92.38 123 LEU A CA 1
ATOM 964 C C . LEU A 1 123 ? -11.079 13.185 44.020 1.00 92.38 123 LEU A C 1
ATOM 966 O O . LEU A 1 123 ? -10.764 12.906 42.864 1.00 92.38 123 LEU A O 1
ATOM 970 N N . TRP A 1 124 ? -10.788 12.404 45.061 1.00 93.56 124 TRP A N 1
ATOM 971 C CA . TRP A 1 124 ? -10.074 11.139 44.930 1.00 93.56 124 TRP A CA 1
ATOM 972 C C . TRP A 1 124 ? -10.880 10.083 44.157 1.00 93.56 124 TRP A C 1
ATOM 974 O O . TRP A 1 124 ? -10.327 9.421 43.273 1.00 93.56 124 TRP A O 1
ATOM 984 N N . ASP A 1 125 ? -12.182 9.953 44.436 1.00 92.56 125 ASP A N 1
ATOM 985 C CA . ASP A 1 125 ? -13.084 9.022 43.743 1.00 92.56 125 ASP A CA 1
ATOM 986 C C . ASP A 1 125 ? -13.183 9.360 42.243 1.00 92.56 125 ASP A C 1
ATOM 988 O O . ASP A 1 125 ? -13.053 8.480 41.388 1.00 92.56 125 ASP A O 1
ATOM 992 N N . VAL A 1 126 ? -13.351 10.644 41.905 1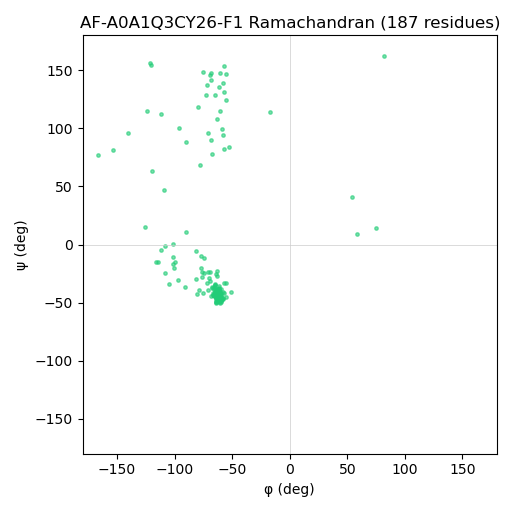.00 92.94 126 VAL A N 1
ATOM 993 C CA . VAL A 1 126 ? -13.438 11.122 40.513 1.00 92.94 126 VAL A CA 1
ATOM 994 C C . VAL A 1 126 ? -12.113 10.938 39.767 1.00 92.94 126 VAL A C 1
ATOM 996 O O . VAL A 1 126 ? -12.103 10.468 38.628 1.00 92.94 126 VAL A O 1
ATOM 999 N N . GLU A 1 127 ? -10.979 11.250 40.398 1.00 92.19 127 GLU A N 1
ATOM 1000 C CA . GLU A 1 127 ? -9.665 11.060 39.777 1.00 92.19 127 GLU A CA 1
ATOM 1001 C C . GLU A 1 127 ? -9.364 9.573 39.529 1.00 92.19 127 GLU A C 1
ATOM 1003 O O . GLU A 1 127 ? -8.856 9.200 38.466 1.00 92.19 127 GLU A O 1
ATOM 1008 N N . SER A 1 128 ? -9.718 8.709 40.482 1.00 90.88 128 SER A N 1
ATOM 1009 C CA . SER A 1 128 ? -9.578 7.257 40.348 1.00 90.88 128 SER A CA 1
ATOM 1010 C C . SER A 1 128 ? -10.464 6.711 39.228 1.00 90.88 128 SER A C 1
ATOM 1012 O O . SER A 1 128 ? -10.010 5.886 38.431 1.00 90.88 128 SER A O 1
ATOM 1014 N N . TYR A 1 129 ? -11.689 7.226 39.100 1.00 93.25 129 TYR A N 1
ATOM 1015 C CA . TYR A 1 129 ? -12.581 6.898 37.993 1.00 93.25 129 TYR A CA 1
ATOM 1016 C C . TYR A 1 129 ? -11.979 7.286 36.637 1.00 93.25 129 TYR A C 1
ATOM 1018 O O . TYR A 1 129 ? -11.937 6.450 35.733 1.00 93.25 129 TYR A O 1
ATOM 1026 N N . PHE A 1 130 ? -11.433 8.498 36.491 1.00 93.50 130 PHE A N 1
ATOM 1027 C CA . PHE A 1 130 ? -10.786 8.925 35.243 1.00 93.50 130 PHE A CA 1
ATOM 1028 C C . PHE A 1 130 ? -9.573 8.073 34.877 1.00 93.50 130 PHE A C 1
ATOM 1030 O O . PHE A 1 130 ? -9.402 7.733 33.706 1.00 93.50 130 PHE A O 1
ATOM 1037 N N . LYS A 1 131 ? -8.757 7.683 35.864 1.00 89.88 131 LYS A N 1
ATOM 1038 C CA . LYS A 1 131 ? -7.616 6.780 35.647 1.00 89.88 131 LYS A CA 1
ATOM 1039 C C . LYS A 1 131 ? -8.067 5.397 35.179 1.00 89.88 131 LYS A C 1
ATOM 1041 O O . LYS A 1 131 ? -7.457 4.845 34.272 1.00 89.88 131 LYS A O 1
ATOM 1046 N N . ALA A 1 132 ? -9.137 4.860 35.761 1.00 88.19 132 ALA A N 1
ATOM 1047 C CA . ALA A 1 132 ? -9.653 3.535 35.424 1.00 88.19 132 ALA A CA 1
ATOM 1048 C C . ALA A 1 132 ? -10.422 3.489 34.090 1.00 88.19 132 ALA A C 1
ATOM 1050 O O . ALA A 1 132 ? -10.525 2.426 33.482 1.00 88.19 132 ALA A O 1
ATOM 1051 N N . THR A 1 133 ? -10.964 4.621 33.632 1.00 90.38 133 THR A N 1
ATOM 1052 C CA . THR A 1 133 ? -11.782 4.716 32.407 1.00 90.38 133 THR A CA 1
ATOM 1053 C C . THR A 1 133 ? -11.081 5.416 31.240 1.00 90.38 133 THR A C 1
ATOM 1055 O O . THR A 1 133 ? -11.655 5.498 30.159 1.00 90.38 133 THR A O 1
ATOM 1058 N N . HIS A 1 134 ? -9.840 5.881 31.428 1.00 90.94 134 HIS A N 1
ATOM 1059 C CA . HIS A 1 134 ? -9.057 6.615 30.425 1.00 90.94 134 HIS A CA 1
ATOM 1060 C C . HIS A 1 134 ? -9.786 7.843 29.845 1.00 90.94 134 HIS A C 1
ATOM 1062 O O . HIS A 1 134 ? -9.705 8.119 28.649 1.00 90.94 134 HIS A O 1
ATOM 1068 N N . VAL A 1 135 ? -10.490 8.597 30.695 1.00 89.88 135 VAL A N 1
ATOM 1069 C CA . VAL A 1 135 ? -11.214 9.809 30.276 1.00 89.88 135 VAL A CA 1
ATOM 1070 C C . VAL A 1 135 ? -10.235 10.887 29.782 1.00 89.88 135 VAL A C 1
ATOM 1072 O O . VAL A 1 135 ? -9.299 11.229 30.518 1.00 89.88 135 VAL A O 1
ATOM 1075 N N . PRO A 1 136 ? -10.447 11.460 28.580 1.00 90.38 136 PRO A N 1
ATOM 1076 C CA . PRO A 1 136 ? -9.606 12.530 28.050 1.00 90.38 136 PRO A CA 1
ATOM 1077 C C . PRO A 1 136 ? -9.778 13.828 28.853 1.00 90.38 136 PRO A C 1
ATOM 1079 O O . PRO A 1 136 ? -10.866 14.136 29.341 1.00 90.38 136 PRO A O 1
ATOM 1082 N N . ASP A 1 137 ? -8.713 14.628 28.962 1.00 87.44 137 ASP A N 1
ATOM 1083 C CA . ASP A 1 137 ? -8.696 15.850 29.787 1.00 87.44 137 ASP A CA 1
ATOM 1084 C C . ASP A 1 137 ? -9.793 16.858 29.416 1.00 87.44 137 ASP A C 1
ATOM 1086 O O . ASP A 1 137 ? -10.360 17.507 30.296 1.00 87.44 137 ASP A O 1
ATOM 1090 N N . THR A 1 138 ? -10.155 16.925 28.132 1.00 87.38 138 THR A N 1
ATOM 1091 C CA . THR A 1 138 ? -11.219 17.790 27.597 1.00 87.38 138 THR A CA 1
ATOM 1092 C C . THR A 1 138 ? -12.610 17.454 28.135 1.00 87.38 138 THR A C 1
ATOM 1094 O O . THR A 1 138 ? -13.491 18.309 28.131 1.00 87.38 138 THR A O 1
ATOM 1097 N N . GLU A 1 139 ? -12.831 16.224 28.605 1.00 89.19 139 GLU A N 1
ATOM 1098 C CA . GLU A 1 139 ? -14.133 15.757 29.095 1.00 89.19 139 GLU A CA 1
ATOM 1099 C C . GLU A 1 139 ? -14.225 15.742 30.625 1.00 89.19 139 GLU A C 1
ATOM 1101 O O . GLU A 1 139 ? -15.329 15.743 31.174 1.00 89.19 139 GLU A O 1
ATOM 1106 N N . LYS A 1 140 ? -13.090 15.795 31.336 1.00 91.19 140 LYS A N 1
ATOM 1107 C CA . LYS A 1 140 ? -13.037 15.686 32.805 1.00 91.19 140 LYS A CA 1
ATOM 1108 C C . LYS A 1 140 ? -13.912 16.717 33.512 1.00 91.19 140 LYS A C 1
ATOM 1110 O O . LYS A 1 140 ? -14.649 16.371 34.435 1.00 91.19 140 LYS A O 1
ATOM 1115 N N . VAL A 1 141 ? -13.864 17.976 33.078 1.00 88.12 141 VAL A N 1
ATOM 1116 C CA . VAL A 1 141 ? -14.660 19.063 33.676 1.00 88.12 141 VAL A CA 1
ATOM 1117 C C . VAL A 1 141 ? -16.159 18.836 33.450 1.00 88.12 141 VAL A C 1
ATOM 1119 O O . VAL A 1 141 ? -16.946 18.941 34.393 1.00 88.12 141 VAL A O 1
ATOM 1122 N N . SER A 1 142 ? -16.544 18.454 32.229 1.00 87.06 142 SER A N 1
ATOM 1123 C CA . SER A 1 142 ? -17.937 18.163 31.866 1.00 87.06 142 SER A CA 1
ATOM 1124 C C . SER A 1 142 ? -18.495 16.984 32.667 1.00 87.06 142 SER A C 1
ATOM 1126 O O . SER A 1 142 ? -19.559 17.092 33.276 1.00 87.06 142 SER A O 1
ATOM 1128 N N . ILE A 1 143 ? -17.735 15.889 32.763 1.00 88.50 143 ILE A N 1
ATOM 1129 C CA . ILE A 1 143 ? -18.139 14.694 33.511 1.00 88.50 143 ILE A CA 1
ATOM 1130 C C . ILE A 1 143 ? -18.245 15.000 35.008 1.00 88.50 143 ILE A C 1
ATOM 1132 O O . ILE A 1 143 ? -19.238 14.645 35.638 1.00 88.50 143 ILE A O 1
ATOM 1136 N N . THR A 1 144 ? -17.276 15.717 35.583 1.00 89.69 144 THR A N 1
ATOM 1137 C CA . THR A 1 144 ? -17.307 16.085 37.011 1.00 89.69 144 THR A CA 1
ATOM 1138 C C . THR A 1 144 ? -18.519 16.948 37.351 1.00 89.69 144 THR A C 1
ATOM 1140 O O . THR A 1 144 ? -19.115 16.772 38.410 1.00 89.69 144 THR A O 1
ATOM 1143 N N . SER A 1 145 ? -18.935 17.836 36.443 1.00 85.31 145 SER A N 1
ATOM 1144 C CA . SER A 1 145 ? -20.123 18.686 36.605 1.00 85.31 145 SER A CA 1
ATOM 1145 C C . SER A 1 145 ? -21.403 17.887 36.895 1.00 85.31 145 SER A C 1
ATOM 1147 O O . SER A 1 145 ? -22.253 18.328 37.672 1.00 85.31 145 SER A O 1
ATOM 1149 N N . ILE A 1 146 ? -21.518 16.675 36.339 1.00 87.50 146 ILE A N 1
ATOM 1150 C CA . ILE A 1 146 ? -22.651 15.764 36.573 1.00 87.50 146 ILE A CA 1
ATOM 1151 C C . ILE A 1 146 ? -22.698 15.317 38.043 1.00 87.50 146 ILE A C 1
ATOM 1153 O O . ILE A 1 1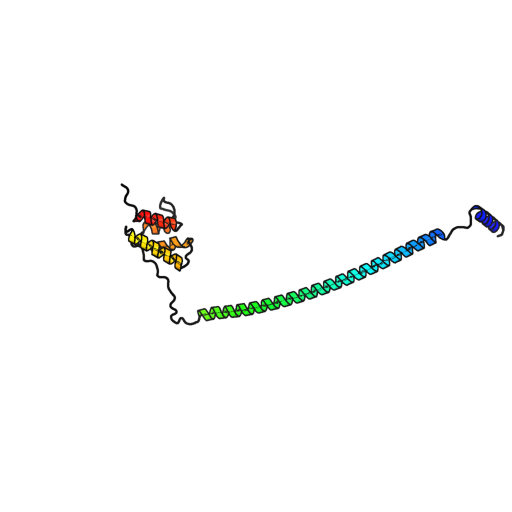46 ? -23.777 15.208 38.626 1.00 87.50 146 ILE A O 1
ATOM 1157 N N . TYR A 1 147 ? -21.533 15.140 38.670 1.00 87.44 147 TYR A N 1
ATOM 1158 C CA . TYR A 1 147 ? -21.388 14.715 40.063 1.00 87.44 147 TYR A CA 1
ATOM 1159 C C . TYR A 1 147 ? -21.344 15.879 41.068 1.00 87.44 147 TYR A C 1
ATOM 1161 O O . TYR A 1 147 ? -21.084 15.654 42.250 1.00 87.44 147 TYR A O 1
ATOM 1169 N N . LEU A 1 148 ? -21.658 17.110 40.642 1.00 84.06 148 LEU A N 1
ATOM 1170 C CA . LEU A 1 148 ? -21.781 18.299 41.500 1.00 84.06 148 LEU A CA 1
ATOM 1171 C C . LEU A 1 148 ? -23.245 18.778 41.673 1.00 84.06 148 LEU A C 1
ATOM 1173 O O . LEU A 1 148 ? -23.508 19.980 41.556 1.00 84.06 148 LEU A O 1
ATOM 1177 N N . PRO A 1 149 ? -24.238 17.908 41.963 1.00 72.75 149 PRO A N 1
ATOM 1178 C CA . PRO A 1 149 ? -25.637 18.332 42.064 1.00 72.75 149 PRO A CA 1
ATOM 1179 C C . PRO A 1 149 ? -25.875 19.336 43.204 1.00 72.75 149 PRO A C 1
ATOM 1181 O O . PRO A 1 149 ? -26.775 20.165 43.098 1.00 72.75 149 PRO A O 1
ATOM 1184 N N . GLY A 1 150 ? -25.053 19.301 44.260 1.00 65.50 150 GLY A N 1
ATOM 1185 C CA . GLY A 1 150 ? -25.109 20.241 45.383 1.00 65.50 150 GLY A CA 1
ATOM 1186 C C . GLY A 1 150 ? -24.420 21.590 45.139 1.00 65.50 150 GLY A C 1
ATOM 1187 O O . GLY A 1 150 ? -24.509 22.470 45.992 1.00 65.50 150 GLY A O 1
ATOM 1188 N N . VAL A 1 151 ? -23.736 21.786 44.001 1.00 69.69 151 VAL A N 1
ATOM 1189 C CA . VAL A 1 151 ? -22.949 23.003 43.723 1.00 69.69 151 VAL A CA 1
ATOM 1190 C C . VAL A 1 151 ? -23.467 23.735 42.487 1.00 69.69 151 VAL A C 1
ATOM 1192 O O . VAL A 1 151 ? -22.772 23.911 41.484 1.00 69.69 151 VAL A O 1
ATOM 1195 N N . THR A 1 152 ? -24.714 24.206 42.577 1.00 65.69 152 THR A N 1
ATOM 1196 C CA . THR A 1 152 ? -25.462 24.830 41.472 1.00 65.69 152 THR A CA 1
ATOM 1197 C C . THR A 1 152 ? -24.680 25.941 40.769 1.00 65.69 152 THR A C 1
ATOM 1199 O O . THR A 1 152 ? -24.673 25.992 39.547 1.00 65.69 152 THR A O 1
ATOM 1202 N N . LYS A 1 153 ? -23.963 26.790 41.519 1.00 69.31 153 LYS A N 1
ATOM 1203 C CA . LYS A 1 153 ? -23.182 27.911 40.960 1.00 69.31 153 LYS A CA 1
ATOM 1204 C C . LYS A 1 153 ? -21.952 27.478 40.154 1.00 69.31 153 LYS A C 1
ATOM 1206 O O . LYS A 1 153 ? -21.553 28.198 39.245 1.00 69.31 153 LYS A O 1
ATOM 1211 N N . LEU A 1 154 ? -21.316 26.357 40.504 1.00 73.75 154 LEU A N 1
ATOM 1212 C CA . LEU A 1 154 ? -20.178 25.834 39.737 1.00 73.75 154 LEU A CA 1
ATOM 1213 C C . LEU A 1 154 ? -20.655 25.083 38.508 1.00 73.75 154 LEU A C 1
ATOM 1215 O O . LEU A 1 154 ? -20.118 25.295 37.426 1.00 73.75 154 LEU A O 1
ATOM 1219 N N . ARG A 1 155 ? -21.705 24.273 38.659 1.00 71.56 155 ARG A N 1
ATOM 1220 C CA . ARG A 1 155 ? -22.309 23.546 37.546 1.00 71.56 155 ARG A CA 1
ATOM 1221 C C . ARG A 1 155 ? -22.789 24.492 36.447 1.00 71.56 155 ARG A C 1
ATOM 1223 O O . ARG A 1 155 ? -22.468 24.262 35.287 1.00 71.56 155 ARG A O 1
ATOM 1230 N N . THR A 1 156 ? -23.480 25.579 36.799 1.00 66.56 156 THR A N 1
ATOM 1231 C CA . THR A 1 156 ? -23.900 26.575 35.803 1.00 66.56 156 THR A CA 1
ATOM 1232 C C . THR A 1 156 ? -22.714 27.280 35.159 1.00 66.56 156 THR A C 1
ATOM 1234 O O . THR A 1 156 ? -22.764 27.529 33.975 1.00 66.56 156 THR A O 1
ATOM 1237 N N . ARG A 1 157 ? -21.598 27.536 35.857 1.00 69.88 157 ARG A N 1
ATOM 1238 C CA . ARG A 1 157 ? -20.395 28.140 35.237 1.00 69.88 157 ARG A CA 1
ATOM 1239 C C . ARG A 1 157 ? -19.594 27.190 34.347 1.00 69.88 157 ARG A C 1
ATOM 1241 O O . ARG A 1 157 ? -18.854 27.657 33.490 1.00 69.88 157 ARG A O 1
ATOM 1248 N N . VAL A 1 158 ? -19.706 25.884 34.571 1.00 69.56 158 VAL A N 1
ATOM 1249 C CA . VAL A 1 158 ? -19.173 24.865 33.657 1.00 69.56 158 VAL A CA 1
ATOM 1250 C C . VAL A 1 158 ? -20.070 24.723 32.417 1.00 69.56 158 VAL A C 1
ATOM 1252 O O . VAL A 1 158 ? -19.580 24.344 31.360 1.00 69.56 158 VAL A O 1
ATOM 1255 N N . GLN A 1 159 ? -21.371 25.019 32.537 1.00 66.62 159 GLN A N 1
ATOM 1256 C CA . GLN A 1 159 ? -22.363 24.862 31.463 1.00 66.62 159 GLN A CA 1
ATOM 1257 C C . GLN A 1 159 ? -22.651 26.155 30.670 1.00 66.62 159 GLN A C 1
ATOM 1259 O O . GLN A 1 159 ? -22.938 26.068 29.479 1.00 66.62 159 GLN A O 1
ATOM 1264 N N . ASP A 1 160 ? -22.546 27.331 31.296 1.00 64.50 160 ASP A N 1
ATOM 1265 C CA . ASP A 1 160 ? -22.876 28.646 30.738 1.00 64.50 160 ASP A CA 1
ATOM 1266 C C . ASP A 1 160 ? -21.604 29.496 30.554 1.00 64.50 160 ASP A C 1
ATOM 1268 O O . ASP A 1 160 ? -20.993 29.962 31.520 1.00 64.50 160 ASP A O 1
ATOM 1272 N N . ASP A 1 161 ? -21.242 29.768 29.298 1.00 54.97 161 ASP A N 1
ATOM 1273 C CA . ASP A 1 161 ? -19.993 30.453 28.927 1.00 54.97 161 ASP A CA 1
ATOM 1274 C C . ASP A 1 161 ? -19.971 31.974 29.203 1.00 54.97 161 ASP A C 1
ATOM 1276 O O . ASP A 1 161 ? -18.909 32.591 29.131 1.00 54.97 161 ASP A O 1
ATOM 1280 N N . ALA A 1 162 ? -21.105 32.616 29.520 1.00 54.28 162 ALA A N 1
ATOM 1281 C CA . ALA A 1 162 ? -21.242 34.061 29.280 1.00 54.28 162 ALA A CA 1
ATOM 1282 C C . ALA A 1 162 ? -21.425 34.993 30.499 1.00 54.28 162 ALA A C 1
ATOM 1284 O O . ALA A 1 162 ? -21.245 36.196 30.337 1.00 54.28 162 ALA A O 1
ATOM 1285 N N . ASN A 1 163 ? -21.756 34.524 31.713 1.00 52.00 163 ASN A N 1
ATOM 1286 C CA . ASN A 1 163 ? -22.432 35.422 32.679 1.00 52.00 163 ASN A CA 1
ATOM 1287 C C . ASN A 1 163 ? -21.826 35.608 34.085 1.00 52.00 163 ASN A C 1
ATOM 1289 O O . ASN A 1 163 ? -22.511 36.141 34.956 1.00 52.00 163 ASN A O 1
ATOM 1293 N N . SER A 1 164 ? -20.570 35.229 34.364 1.00 54.28 164 SER A N 1
ATOM 1294 C CA . SER A 1 164 ? -20.067 35.269 35.761 1.00 54.28 164 SER A CA 1
ATOM 1295 C C . SER A 1 164 ? -18.983 36.298 36.106 1.00 54.28 164 SER A C 1
ATOM 1297 O O . SER A 1 164 ? -18.624 36.393 37.279 1.00 54.28 164 SER A O 1
ATOM 1299 N N . GLY A 1 165 ? -18.448 37.072 35.150 1.00 57.66 165 GLY A N 1
ATOM 1300 C CA . GLY A 1 165 ? -17.369 38.045 35.421 1.00 57.66 165 GLY A CA 1
ATOM 1301 C C . GLY A 1 165 ? -16.089 37.433 36.026 1.00 57.66 165 GLY A C 1
ATOM 1302 O O . GLY A 1 165 ? -15.195 38.157 36.454 1.00 57.66 165 GLY A O 1
ATOM 1303 N N . ARG A 1 166 ? -16.003 36.097 36.075 1.00 61.47 166 ARG A N 1
ATOM 1304 C CA . ARG A 1 166 ? -14.885 35.290 36.571 1.00 61.47 166 ARG A CA 1
ATOM 1305 C C . ARG A 1 166 ? -14.362 34.388 35.442 1.00 61.47 166 ARG A C 1
ATOM 1307 O O . ARG A 1 166 ? -15.151 34.036 34.566 1.00 61.47 166 ARG A O 1
ATOM 1314 N N . PRO A 1 167 ? -13.081 33.970 35.475 1.00 65.38 167 PRO A N 1
ATOM 1315 C CA . PRO A 1 167 ? -12.493 33.102 34.451 1.00 65.38 167 PRO A CA 1
ATOM 1316 C C . PRO A 1 167 ? -13.279 31.796 34.245 1.00 65.38 167 PRO A C 1
ATOM 1318 O O . PRO A 1 167 ? -13.865 31.263 35.196 1.00 65.38 167 PRO A O 1
ATOM 1321 N N . ARG A 1 168 ? -13.295 31.290 33.007 1.00 69.06 168 ARG A N 1
ATOM 1322 C CA . ARG A 1 168 ? -13.954 30.034 32.620 1.00 69.06 168 ARG A CA 1
ATOM 1323 C C . ARG A 1 168 ? -13.227 28.833 33.230 1.00 69.06 168 ARG A C 1
ATOM 1325 O O . ARG A 1 168 ? -12.001 28.826 33.325 1.00 69.06 168 ARG A O 1
ATOM 1332 N N . ILE A 1 169 ? -13.983 27.826 33.664 1.00 78.06 169 ILE A N 1
ATOM 1333 C CA . ILE A 1 169 ? -13.424 26.581 34.201 1.00 78.06 169 ILE A CA 1
ATOM 1334 C C . ILE A 1 169 ? -13.253 25.616 33.028 1.00 78.06 169 ILE A C 1
ATOM 1336 O O . ILE A 1 169 ? -14.170 24.875 32.699 1.00 78.06 169 ILE A O 1
ATOM 1340 N N . GLU A 1 170 ? -12.102 25.677 32.362 1.00 79.81 170 GLU A N 1
ATOM 1341 C CA . GLU A 1 170 ? -11.818 24.853 31.174 1.00 79.81 170 GLU A CA 1
ATOM 1342 C C . GLU A 1 170 ? -10.953 23.628 31.482 1.00 79.81 170 GLU A C 1
ATOM 1344 O O . GLU A 1 170 ? -10.958 22.668 30.717 1.00 79.81 170 GLU A O 1
ATOM 1349 N N . THR A 1 171 ? -10.228 23.635 32.605 1.00 87.75 171 THR A N 1
ATOM 1350 C CA . THR A 1 171 ? -9.329 22.538 32.979 1.00 87.75 171 THR A CA 1
ATOM 1351 C C . THR A 1 171 ? -9.688 21.934 34.329 1.00 87.75 171 THR A C 1
ATOM 1353 O O . THR A 1 171 ? -10.300 22.572 35.196 1.00 87.75 171 THR A O 1
ATOM 1356 N N . TRP A 1 172 ? -9.285 20.676 34.509 1.00 89.25 172 TRP A N 1
ATOM 1357 C CA . TRP A 1 172 ? -9.466 19.934 35.752 1.00 89.25 172 TRP A CA 1
ATOM 1358 C C . TRP A 1 172 ? -8.806 20.644 36.942 1.00 89.25 172 TRP A C 1
ATOM 1360 O O . TRP A 1 172 ? -9.409 20.760 38.006 1.00 89.25 172 TRP A O 1
ATOM 1370 N N . GLU A 1 173 ? -7.610 21.203 36.760 1.00 89.56 173 GLU A N 1
ATOM 1371 C CA . GLU A 1 173 ? -6.855 21.898 37.808 1.00 89.56 173 GLU A CA 1
ATOM 1372 C C . GLU A 1 173 ? -7.586 23.154 38.292 1.00 89.56 173 GLU A C 1
ATOM 1374 O O . GLU A 1 173 ? -7.645 23.416 39.496 1.00 89.56 173 GLU A O 1
ATOM 1379 N N . VAL A 1 174 ? -8.180 23.913 37.363 1.00 88.06 174 VAL A N 1
ATOM 1380 C CA . VAL A 1 174 ? -8.981 25.102 37.687 1.00 88.06 174 VAL A CA 1
ATOM 1381 C C . VAL A 1 174 ? -10.234 24.704 38.467 1.00 88.06 174 VAL A C 1
ATOM 1383 O O . VAL A 1 174 ? -10.563 25.356 39.460 1.00 88.06 174 VAL A O 1
ATOM 1386 N N . LEU A 1 175 ? -10.899 23.610 38.077 1.00 87.62 175 LEU A N 1
ATOM 1387 C CA . LEU A 1 175 ? -12.071 23.091 38.787 1.00 87.62 175 LEU A CA 1
ATOM 1388 C C . LEU A 1 175 ? -11.720 22.643 40.214 1.00 87.62 175 LEU A C 1
ATOM 1390 O O . LEU A 1 175 ? -12.409 23.019 41.162 1.00 87.62 175 LEU A O 1
ATOM 1394 N N . VAL A 1 176 ? -10.636 21.877 40.379 1.00 89.06 176 VAL A N 1
ATOM 1395 C CA . VAL A 1 176 ? -10.157 21.409 41.690 1.00 89.06 176 VAL A CA 1
ATOM 1396 C C . VAL A 1 176 ? -9.808 22.586 42.594 1.00 89.06 176 VAL A C 1
ATOM 1398 O O . VAL A 1 176 ? -10.180 22.585 43.769 1.00 89.06 176 VAL A O 1
ATOM 1401 N N . LYS A 1 177 ? -9.113 23.598 42.062 1.00 87.81 177 LYS A N 1
ATOM 1402 C CA . LYS A 1 177 ? -8.762 24.803 42.818 1.00 87.81 177 LYS A CA 1
ATOM 1403 C C . LYS A 1 177 ? -10.009 25.538 43.302 1.00 87.81 177 LYS A C 1
ATOM 1405 O O . LYS A 1 177 ? -10.118 25.815 44.488 1.00 87.81 177 LYS A O 1
ATOM 1410 N N . GLU A 1 178 ? -10.970 25.797 42.421 1.00 86.06 178 GLU A N 1
ATOM 1411 C CA . GLU A 1 178 ? -12.189 26.527 42.782 1.00 86.06 178 GLU A CA 1
ATOM 1412 C C . GLU A 1 178 ? -13.059 25.737 43.780 1.00 86.06 178 GLU A C 1
ATOM 1414 O O . GLU A 1 178 ? -13.632 26.324 44.697 1.00 86.06 178 GLU A O 1
ATOM 1419 N N . LEU A 1 179 ? -13.125 24.405 43.663 1.00 86.50 179 LEU A N 1
ATOM 1420 C CA . LEU A 1 179 ? -13.784 23.557 44.661 1.00 86.50 179 LEU A CA 1
ATOM 1421 C C . LEU A 1 179 ? -13.102 23.673 46.032 1.00 86.50 179 LEU A C 1
ATOM 1423 O O . LEU A 1 179 ? -13.773 23.859 47.047 1.00 86.50 179 LEU A O 1
ATOM 1427 N N . LYS A 1 180 ? -11.769 23.626 46.076 1.00 86.56 180 LYS A N 1
ATOM 1428 C CA . LYS A 1 180 ? -11.018 23.836 47.320 1.00 86.56 180 LYS A CA 1
ATOM 1429 C C . LYS A 1 180 ? -11.253 25.239 47.882 1.00 86.56 180 LYS A C 1
ATOM 1431 O O . LYS A 1 180 ? -11.534 25.369 49.068 1.00 86.56 180 LYS A O 1
ATOM 1436 N N . ASP A 1 181 ? -11.259 26.268 47.045 1.00 84.62 181 ASP A N 1
ATOM 1437 C CA . ASP A 1 181 ? -11.499 27.644 47.482 1.00 84.62 181 ASP A CA 1
ATOM 1438 C C . ASP A 1 181 ? -12.924 27.853 48.029 1.00 84.62 181 ASP A C 1
ATOM 1440 O O . ASP A 1 181 ? -13.127 28.592 48.985 1.00 84.62 181 ASP A O 1
ATOM 1444 N N . GLN A 1 182 ? -13.942 27.185 47.486 1.00 79.50 182 GLN A N 1
ATOM 1445 C CA . GLN A 1 182 ? -15.325 27.368 47.953 1.00 79.50 182 GLN A CA 1
ATOM 1446 C C . GLN A 1 182 ? -15.673 26.574 49.218 1.00 79.50 182 GLN A C 1
ATOM 1448 O O . GLN A 1 182 ? -16.547 26.992 49.992 1.00 79.50 182 GLN A O 1
ATOM 1453 N N . PHE A 1 183 ? -15.023 25.424 49.410 1.00 79.56 183 PHE A N 1
ATOM 1454 C CA . PHE A 1 183 ? -15.384 24.456 50.447 1.00 79.56 183 PHE A CA 1
ATOM 1455 C C . PHE A 1 183 ? -14.317 24.278 51.536 1.00 79.56 183 PHE A C 1
ATOM 1457 O O . PHE A 1 183 ? -14.660 23.771 52.603 1.00 79.56 183 PHE A O 1
ATOM 1464 N N . LEU A 1 184 ? -13.077 24.739 51.318 1.00 78.88 184 LEU A N 1
ATOM 1465 C CA . LEU A 1 184 ? -11.995 24.741 52.317 1.00 78.88 184 LEU A CA 1
ATOM 1466 C C . LEU A 1 184 ? -11.645 26.143 52.841 1.00 78.88 184 LEU A C 1
ATOM 1468 O O . LEU A 1 184 ? -11.147 26.254 53.960 1.00 78.88 184 LEU A O 1
ATOM 1472 N N . LEU A 1 185 ? -11.906 27.220 52.088 1.00 66.88 185 LEU A N 1
ATOM 1473 C CA . LEU A 1 185 ? -11.581 28.583 52.522 1.00 66.88 185 LEU A CA 1
ATOM 1474 C C . LEU A 1 185 ? -12.782 29.284 53.170 1.00 66.88 185 LEU A C 1
ATOM 1476 O O . LEU A 1 185 ? -13.670 29.824 52.519 1.00 66.88 185 LEU A O 1
ATOM 1480 N N . ASN A 1 186 ? -12.749 29.286 54.501 1.00 49.69 186 ASN A N 1
ATOM 1481 C CA . ASN A 1 186 ? -13.156 30.393 55.362 1.00 49.69 186 ASN A CA 1
ATOM 1482 C C . ASN A 1 186 ? -12.356 30.252 56.666 1.00 49.69 186 ASN A C 1
ATOM 1484 O O . ASN A 1 186 ? -12.854 29.667 57.619 1.00 49.69 186 ASN A O 1
ATOM 1488 N N . ASN A 1 187 ? -11.104 30.718 56.672 1.00 42.53 187 ASN A N 1
ATOM 1489 C CA . ASN A 1 187 ? -10.377 31.136 57.878 1.00 42.53 187 ASN A CA 1
ATOM 1490 C C . ASN A 1 187 ? -9.112 31.917 57.487 1.00 42.53 187 ASN A C 1
ATOM 1492 O O . ASN A 1 187 ? -7.997 31.413 57.556 1.00 42.53 187 ASN A O 1
ATOM 1496 N N . THR A 1 188 ? -9.317 33.170 57.096 1.00 37.06 188 THR A N 1
ATOM 1497 C CA . THR A 1 188 ? -8.401 34.274 57.404 1.00 37.06 188 THR A CA 1
ATOM 1498 C C . THR A 1 188 ? -9.290 35.473 57.714 1.00 37.06 188 THR A C 1
ATOM 1500 O O . THR A 1 188 ? -9.815 36.103 56.794 1.00 37.06 188 THR A O 1
ATOM 1503 N N . SER A 1 189 ? -9.546 35.688 59.008 1.00 34.09 189 SER A N 1
ATOM 1504 C CA . SER A 1 189 ? -9.761 37.041 59.537 1.00 34.09 189 SER A CA 1
ATOM 1505 C C . SER A 1 189 ? -8.494 37.868 59.364 1.00 34.09 189 SER A C 1
ATOM 1507 O O . SER A 1 189 ? -7.403 37.251 59.357 1.00 34.09 189 SER A O 1
#